Protein AF-A0A7C8Z7W5-F1 (afdb_monomer)

Structure (mmCIF, N/CA/C/O backbone):
data_AF-A0A7C8Z7W5-F1
#
_entry.id   AF-A0A7C8Z7W5-F1
#
loop_
_atom_site.group_PDB
_atom_site.id
_atom_site.type_symbol
_atom_site.label_atom_id
_atom_site.label_alt_id
_atom_site.label_comp_id
_atom_site.label_asym_id
_atom_site.label_entity_id
_atom_site.label_seq_id
_atom_site.pdbx_PDB_ins_code
_atom_site.Cartn_x
_atom_site.Cartn_y
_atom_site.Cartn_z
_atom_site.occupancy
_atom_site.B_iso_or_equiv
_atom_site.auth_seq_id
_atom_site.auth_comp_id
_atom_site.auth_asym_id
_atom_site.auth_atom_id
_atom_site.pdbx_PDB_model_num
ATOM 1 N N . MET A 1 1 ? 21.898 38.191 5.066 1.00 46.88 1 MET A N 1
ATOM 2 C CA . MET A 1 1 ? 22.053 36.719 4.995 1.00 46.88 1 MET A CA 1
ATOM 3 C C . MET A 1 1 ? 22.489 36.232 6.369 1.00 46.88 1 MET A C 1
ATOM 5 O O . MET A 1 1 ? 23.467 36.743 6.886 1.00 46.88 1 MET A O 1
ATOM 9 N N . SER A 1 2 ? 21.696 35.367 7.008 1.00 50.22 2 SER A N 1
ATOM 10 C CA . SER A 1 2 ? 21.840 35.027 8.434 1.00 50.22 2 SER A CA 1
ATOM 11 C C . SER A 1 2 ? 23.191 34.370 8.748 1.00 50.22 2 SER A C 1
ATOM 13 O O . SER A 1 2 ? 23.623 33.482 8.012 1.00 50.22 2 SER A O 1
ATOM 15 N N . ALA A 1 3 ? 23.804 34.755 9.873 1.00 49.47 3 ALA A N 1
ATOM 16 C CA . ALA A 1 3 ? 25.050 34.205 10.420 1.00 49.47 3 ALA A CA 1
ATOM 17 C C . ALA A 1 3 ? 25.062 32.662 10.519 1.00 49.47 3 ALA A C 1
ATOM 19 O O . ALA A 1 3 ? 26.120 32.038 10.475 1.00 49.47 3 ALA A O 1
ATOM 20 N N . ARG A 1 4 ? 23.884 32.021 10.530 1.00 50.66 4 ARG A N 1
ATOM 21 C CA . ARG A 1 4 ? 23.737 30.558 10.464 1.00 50.66 4 ARG A CA 1
ATOM 22 C C . ARG A 1 4 ? 24.234 29.938 9.152 1.00 50.66 4 ARG A C 1
ATOM 24 O O . ARG A 1 4 ? 24.664 28.791 9.153 1.00 50.66 4 ARG A O 1
ATOM 31 N N . ARG A 1 5 ? 24.217 30.682 8.040 1.00 50.31 5 ARG A N 1
ATOM 32 C CA . ARG A 1 5 ? 24.716 30.198 6.740 1.00 50.31 5 ARG A CA 1
ATOM 33 C C . ARG A 1 5 ? 26.243 30.266 6.648 1.00 50.31 5 ARG A C 1
ATOM 35 O O . ARG A 1 5 ? 26.833 29.429 5.981 1.00 50.31 5 ARG A O 1
ATOM 42 N N . ALA A 1 6 ? 26.869 31.202 7.364 1.00 50.91 6 ALA A N 1
ATOM 43 C CA . ALA A 1 6 ? 28.323 31.265 7.508 1.00 50.91 6 ALA A CA 1
ATOM 44 C C . ALA A 1 6 ? 28.846 30.171 8.458 1.00 50.91 6 ALA A C 1
ATOM 46 O O . ALA A 1 6 ? 29.880 29.566 8.192 1.00 50.91 6 ALA A O 1
ATOM 47 N N . PHE A 1 7 ? 28.089 29.843 9.512 1.00 48.75 7 PHE A N 1
ATOM 48 C CA . PHE A 1 7 ? 28.472 28.810 10.480 1.00 48.75 7 PHE A CA 1
ATOM 49 C C . PHE A 1 7 ? 28.526 27.396 9.874 1.00 48.75 7 PHE A C 1
ATOM 51 O O . PHE A 1 7 ? 29.410 26.616 10.214 1.00 48.75 7 PHE A O 1
ATOM 58 N N . LEU A 1 8 ? 27.648 27.082 8.912 1.00 47.62 8 LEU A N 1
ATOM 59 C CA . LEU A 1 8 ? 27.687 25.787 8.221 1.00 47.62 8 LEU A CA 1
ATOM 60 C C . LEU A 1 8 ? 28.860 25.665 7.230 1.00 47.62 8 LEU A C 1
ATOM 62 O O . LEU A 1 8 ? 29.271 24.556 6.916 1.00 47.62 8 LEU A O 1
ATOM 66 N N . ILE A 1 9 ? 29.407 26.788 6.753 1.00 50.25 9 ILE A N 1
ATOM 67 C CA . ILE A 1 9 ? 30.552 26.800 5.827 1.00 50.25 9 ILE A CA 1
ATOM 68 C C . ILE A 1 9 ? 31.882 26.689 6.595 1.00 50.25 9 ILE A C 1
ATOM 70 O O . ILE A 1 9 ? 32.852 26.154 6.069 1.00 50.25 9 ILE A O 1
ATOM 74 N N . LEU A 1 10 ? 31.933 27.141 7.855 1.00 45.28 10 LEU A N 1
ATOM 75 C CA . LEU A 1 10 ? 33.153 27.103 8.672 1.00 45.28 10 LEU A CA 1
ATOM 76 C C . LEU A 1 10 ? 33.379 25.766 9.401 1.00 45.28 10 LEU A C 1
ATOM 78 O O . LEU A 1 10 ? 34.527 25.436 9.685 1.00 45.28 10 LEU A O 1
ATOM 82 N N . TYR A 1 11 ? 32.334 24.965 9.650 1.00 43.72 11 TYR A N 1
ATOM 83 C CA . TYR A 1 11 ? 32.463 23.661 10.329 1.00 43.72 11 TYR A CA 1
ATOM 84 C C . TYR A 1 11 ? 32.941 22.500 9.441 1.00 43.72 11 TYR A C 1
ATOM 86 O O . TYR A 1 11 ? 33.147 21.396 9.934 1.00 43.72 11 TYR A O 1
ATOM 94 N N . THR A 1 12 ? 33.172 22.731 8.149 1.00 45.38 12 THR A N 1
ATOM 95 C CA . THR A 1 12 ? 33.805 21.752 7.246 1.00 45.38 12 THR A CA 1
ATOM 96 C C . THR A 1 12 ? 35.160 22.245 6.750 1.00 45.38 12 THR A C 1
ATOM 98 O O . THR A 1 12 ? 35.537 22.012 5.606 1.00 45.38 12 THR A O 1
ATOM 101 N N . ARG A 1 13 ? 35.888 22.973 7.603 1.00 53.25 13 ARG A N 1
ATOM 102 C CA . ARG A 1 13 ? 37.289 23.338 7.388 1.00 53.25 13 ARG A CA 1
ATOM 103 C C . ARG A 1 13 ? 38.186 22.407 8.206 1.00 53.25 13 ARG A C 1
ATOM 105 O O . ARG A 1 13 ? 38.812 22.822 9.172 1.00 53.25 13 ARG A O 1
ATOM 112 N N . VAL A 1 14 ? 38.210 21.141 7.798 1.00 42.25 14 VAL A N 1
ATOM 113 C CA . VAL A 1 14 ? 39.262 20.173 8.124 1.00 42.25 14 VAL A CA 1
ATOM 114 C C . VAL A 1 14 ? 39.724 19.627 6.774 1.00 42.25 14 VAL A C 1
ATOM 116 O O . VAL A 1 14 ? 38.934 19.009 6.071 1.00 42.25 14 VAL A O 1
ATOM 119 N N . GLU A 1 15 ? 40.952 19.998 6.406 1.00 42.22 15 GLU A N 1
ATOM 120 C CA . GLU A 1 15 ? 41.735 19.543 5.244 1.00 42.22 15 GLU A CA 1
ATOM 121 C C . GLU A 1 15 ? 41.037 19.616 3.874 1.00 42.22 15 GLU A C 1
ATOM 123 O O . GLU A 1 15 ? 40.443 18.665 3.374 1.00 42.22 15 GLU A O 1
ATOM 128 N N . ILE A 1 16 ? 41.173 20.774 3.216 1.00 40.66 16 ILE A N 1
ATOM 129 C CA . ILE A 1 16 ? 40.972 20.873 1.767 1.00 40.66 16 ILE A CA 1
ATOM 130 C C . ILE A 1 16 ? 42.229 20.289 1.107 1.00 40.66 16 ILE A C 1
ATOM 132 O O . ILE A 1 16 ? 43.157 21.022 0.771 1.00 40.66 16 ILE A O 1
ATOM 136 N N . GLU A 1 17 ? 42.261 18.965 0.952 1.00 40.97 17 GLU A N 1
ATOM 137 C CA . GLU A 1 17 ? 42.939 18.352 -0.192 1.00 40.97 17 GLU A CA 1
ATOM 138 C C . GLU A 1 17 ? 42.271 18.885 -1.470 1.00 40.97 17 GLU A C 1
ATOM 140 O O . GLU A 1 17 ? 41.052 19.080 -1.507 1.00 40.97 17 GLU A O 1
ATOM 145 N N . GLU A 1 18 ? 43.069 19.179 -2.498 1.00 44.72 18 GLU A N 1
ATOM 146 C CA . GLU A 1 18 ? 42.616 19.694 -3.793 1.00 44.72 18 GLU A CA 1
ATOM 147 C C . GLU A 1 18 ? 41.312 19.024 -4.258 1.00 44.72 18 GLU A C 1
ATOM 149 O O . GLU A 1 18 ? 41.281 17.840 -4.603 1.00 44.72 18 GLU A O 1
ATOM 154 N N . TYR A 1 19 ? 40.217 19.791 -4.320 1.00 43.81 19 TYR A N 1
ATOM 155 C CA . TYR A 1 19 ? 38.988 19.343 -4.972 1.00 43.81 19 TYR A CA 1
ATOM 156 C C . TYR A 1 19 ? 39.218 19.323 -6.485 1.00 43.81 19 TYR A C 1
ATOM 158 O O . TYR A 1 19 ? 38.845 20.241 -7.213 1.00 43.81 19 TYR A O 1
ATOM 166 N N . ASN A 1 20 ? 39.861 18.263 -6.962 1.00 50.16 20 ASN A N 1
ATOM 167 C CA . ASN A 1 20 ? 39.924 17.953 -8.375 1.00 50.16 20 ASN A CA 1
ATOM 168 C C . ASN A 1 20 ? 38.548 17.380 -8.768 1.00 50.16 20 ASN A C 1
ATOM 170 O O . ASN A 1 20 ? 38.157 16.338 -8.225 1.00 50.16 20 ASN A O 1
ATOM 174 N N . PRO A 1 21 ? 37.752 18.043 -9.633 1.00 53.88 21 PRO A N 1
ATOM 175 C CA . PRO A 1 21 ? 36.446 17.535 -10.032 1.00 53.88 21 PRO A CA 1
ATOM 176 C C . PRO A 1 21 ? 36.636 16.146 -10.632 1.00 53.88 21 PRO A C 1
ATOM 178 O O . PRO A 1 21 ? 37.198 15.997 -11.712 1.00 53.88 21 PRO A O 1
ATOM 181 N N . MET A 1 22 ? 36.200 15.131 -9.883 1.00 60.12 22 MET A N 1
ATOM 182 C CA . MET A 1 22 ? 36.490 13.724 -10.139 1.00 60.12 22 MET A CA 1
ATOM 183 C C . MET A 1 22 ? 36.131 13.362 -11.584 1.00 60.12 22 MET A C 1
ATOM 185 O O . MET A 1 22 ? 34.961 13.140 -11.917 1.00 60.12 22 MET A O 1
ATOM 189 N N . VAL A 1 23 ? 37.151 13.330 -12.445 1.00 70.38 23 VAL A N 1
ATOM 190 C CA . VAL A 1 23 ? 37.033 12.952 -13.850 1.00 70.38 23 VAL A CA 1
ATOM 191 C C . VAL A 1 23 ? 36.409 11.562 -13.897 1.00 70.38 23 VAL A C 1
ATOM 193 O O . VAL A 1 23 ? 36.721 10.683 -13.091 1.00 70.38 23 VAL A O 1
ATOM 196 N N . ARG A 1 24 ? 35.457 11.360 -14.811 1.00 82.81 24 ARG A N 1
ATOM 197 C CA . ARG A 1 24 ? 34.759 10.081 -14.948 1.00 82.81 24 ARG A CA 1
ATOM 198 C C . ARG A 1 24 ? 35.741 9.012 -15.430 1.00 82.81 24 ARG A C 1
ATOM 200 O O . ARG A 1 24 ? 35.919 8.829 -16.629 1.00 82.81 24 ARG A O 1
ATOM 207 N N . SER A 1 25 ? 36.325 8.269 -14.499 1.00 86.94 25 SER A N 1
ATOM 208 C CA . SER A 1 25 ? 37.210 7.155 -14.826 1.00 86.94 25 SER A CA 1
ATOM 209 C C . SER A 1 25 ? 36.430 5.976 -15.408 1.00 86.94 25 SER A C 1
ATOM 211 O O . SER A 1 25 ? 35.321 5.645 -14.967 1.00 86.94 25 SER A O 1
ATOM 213 N N . ARG A 1 26 ? 37.019 5.314 -16.407 1.00 89.12 26 ARG A N 1
ATOM 214 C CA . ARG A 1 26 ? 36.509 4.042 -16.929 1.00 89.12 26 ARG A CA 1
ATOM 215 C C . ARG A 1 26 ? 36.650 2.973 -15.843 1.00 89.12 26 ARG A C 1
ATOM 217 O O . ARG A 1 26 ? 37.710 2.836 -15.245 1.00 89.12 26 ARG A O 1
ATOM 224 N N . ILE A 1 27 ? 35.588 2.205 -15.609 1.00 92.62 27 ILE A N 1
ATOM 225 C CA . ILE A 1 27 ? 35.590 1.069 -14.676 1.00 92.62 27 ILE A CA 1
ATOM 226 C C . ILE A 1 27 ? 35.238 -0.219 -15.424 1.00 92.62 27 ILE A C 1
ATOM 228 O O . ILE A 1 27 ? 34.482 -0.181 -16.396 1.00 92.62 27 ILE A O 1
ATOM 232 N N . GLN A 1 28 ? 35.766 -1.355 -14.969 1.00 95.75 28 GLN A N 1
ATOM 233 C CA . GLN A 1 28 ? 35.396 -2.673 -15.494 1.00 95.75 28 GLN A CA 1
ATOM 234 C C . GLN A 1 28 ? 33.935 -3.005 -15.135 1.00 95.75 28 GLN A C 1
ATOM 236 O O . GLN A 1 28 ? 33.463 -2.651 -14.052 1.00 95.75 28 GLN A O 1
ATOM 241 N N . ILE A 1 29 ? 33.213 -3.696 -16.025 1.00 96.38 29 ILE A N 1
ATOM 242 C CA . ILE A 1 29 ? 31.853 -4.191 -15.755 1.00 96.38 29 ILE A CA 1
ATOM 243 C C . ILE A 1 29 ? 31.959 -5.493 -14.953 1.00 96.38 29 ILE A C 1
ATOM 245 O O . ILE A 1 29 ? 31.891 -6.590 -15.489 1.00 96.38 29 ILE A O 1
ATOM 249 N N . LYS A 1 30 ? 32.186 -5.337 -13.648 1.00 96.56 30 LYS A N 1
ATOM 250 C CA . LYS A 1 30 ? 32.186 -6.399 -12.636 1.00 96.56 30 LYS A CA 1
ATOM 251 C C . LYS A 1 30 ? 31.635 -5.853 -11.318 1.00 96.56 30 LYS A C 1
ATOM 253 O O . LYS A 1 30 ? 31.442 -4.640 -11.181 1.00 96.56 30 LYS A O 1
ATOM 258 N N . LYS A 1 31 ? 31.369 -6.727 -10.344 1.00 95.81 31 LYS A N 1
ATOM 259 C CA . LYS A 1 31 ? 30.939 -6.305 -9.004 1.00 95.81 31 LYS A CA 1
ATOM 260 C C . LYS A 1 31 ? 31.996 -5.371 -8.396 1.00 95.81 31 LYS A C 1
ATOM 262 O O . LYS A 1 31 ? 33.188 -5.650 -8.436 1.00 95.81 31 LYS A O 1
ATOM 267 N N . ILE A 1 32 ? 31.558 -4.225 -7.875 1.00 95.75 32 ILE A N 1
ATOM 268 C CA . ILE A 1 32 ? 32.437 -3.302 -7.145 1.00 95.75 32 ILE A CA 1
ATOM 269 C C . ILE A 1 32 ? 32.619 -3.872 -5.743 1.00 95.75 32 ILE A C 1
ATOM 271 O O . ILE A 1 32 ? 31.634 -3.972 -5.013 1.00 95.75 32 ILE A O 1
ATOM 275 N N . GLU A 1 33 ? 33.842 -4.235 -5.367 1.00 96.56 33 GLU A N 1
ATOM 276 C CA . GLU A 1 33 ? 34.104 -4.879 -4.073 1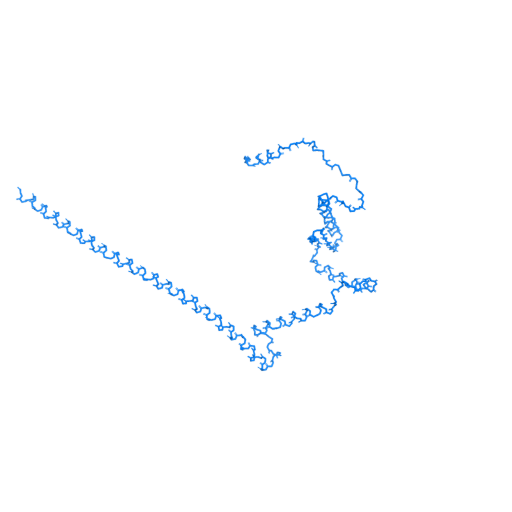.00 96.56 33 GLU A CA 1
ATOM 277 C C . GLU A 1 33 ? 33.920 -3.920 -2.895 1.00 96.56 33 GLU A C 1
ATOM 279 O O . GLU A 1 33 ? 33.192 -4.230 -1.948 1.00 96.56 33 GLU A O 1
ATOM 284 N N . ASN A 1 34 ? 34.476 -2.709 -2.998 1.00 94.62 34 ASN A N 1
ATOM 285 C CA . ASN A 1 34 ? 34.330 -1.681 -1.971 1.00 94.62 34 ASN A CA 1
ATOM 286 C C . ASN A 1 34 ? 32.849 -1.297 -1.778 1.00 94.62 34 ASN A C 1
ATOM 288 O O . ASN A 1 34 ? 32.189 -0.792 -2.691 1.00 94.62 34 ASN A O 1
ATOM 292 N N . ILE A 1 35 ? 32.335 -1.519 -0.565 1.00 94.56 35 ILE A N 1
ATOM 293 C CA . ILE A 1 35 ? 30.917 -1.364 -0.216 1.00 94.56 35 ILE A CA 1
ATOM 294 C C . ILE A 1 35 ? 30.452 0.092 -0.364 1.00 94.56 35 ILE A C 1
ATOM 296 O O . ILE A 1 35 ? 29.410 0.337 -0.976 1.00 94.56 35 ILE A O 1
ATOM 300 N N . ALA A 1 36 ? 31.228 1.057 0.136 1.00 94.44 36 ALA A N 1
ATOM 301 C CA . ALA A 1 36 ? 30.885 2.477 0.064 1.00 94.44 36 ALA A CA 1
ATOM 302 C C . ALA A 1 36 ? 30.851 2.963 -1.395 1.00 94.44 36 ALA A C 1
ATOM 304 O O . ALA A 1 36 ? 29.868 3.564 -1.842 1.00 94.44 36 ALA A O 1
ATOM 305 N N . ALA A 1 37 ? 31.873 2.610 -2.182 1.00 93.56 37 ALA A N 1
ATOM 306 C CA . ALA A 1 37 ? 31.921 2.919 -3.610 1.00 93.56 37 ALA A CA 1
ATOM 307 C C . ALA A 1 37 ? 30.758 2.264 -4.375 1.00 93.56 37 ALA A C 1
ATOM 309 O O . ALA A 1 37 ? 30.150 2.893 -5.250 1.00 93.56 37 ALA A O 1
ATOM 310 N N . ARG A 1 38 ? 30.393 1.023 -4.022 1.00 95.31 38 ARG A N 1
ATOM 311 C CA . ARG A 1 38 ? 29.245 0.307 -4.591 1.00 95.31 38 ARG A CA 1
ATOM 312 C C . ARG A 1 38 ? 27.926 1.008 -4.268 1.00 95.31 38 ARG A C 1
ATOM 314 O O . ARG A 1 38 ? 27.111 1.172 -5.171 1.00 95.31 38 ARG A O 1
ATOM 321 N N . GLN A 1 39 ? 27.724 1.479 -3.038 1.00 94.94 39 GLN A N 1
ATOM 322 C CA . GLN A 1 39 ? 26.503 2.183 -2.626 1.00 94.94 39 GLN A CA 1
ATOM 323 C C . GLN A 1 39 ? 26.343 3.541 -3.328 1.00 94.94 39 GLN A C 1
ATOM 325 O O . GLN A 1 39 ? 25.255 3.873 -3.820 1.00 94.94 39 GLN A O 1
ATOM 330 N N . VAL A 1 40 ? 27.429 4.312 -3.434 1.00 94.81 40 VAL A N 1
ATOM 331 C CA . VAL A 1 40 ? 27.437 5.583 -4.174 1.00 94.81 40 VAL A CA 1
ATOM 332 C C . VAL A 1 40 ? 27.176 5.335 -5.660 1.00 94.81 40 VAL A C 1
ATOM 334 O O . VAL A 1 40 ? 26.339 6.009 -6.267 1.00 94.81 40 VAL A O 1
ATOM 337 N N . THR A 1 41 ? 27.835 4.332 -6.245 1.00 95.19 41 THR A N 1
ATOM 338 C CA . THR A 1 41 ? 27.662 3.975 -7.659 1.00 95.19 41 THR A CA 1
ATOM 339 C C . THR A 1 41 ? 26.250 3.486 -7.947 1.00 95.19 41 THR A C 1
ATOM 341 O O . THR A 1 41 ? 25.648 3.944 -8.916 1.00 95.19 41 THR A O 1
ATOM 344 N N . PHE A 1 42 ? 25.686 2.626 -7.096 1.00 96.44 42 PHE A N 1
ATOM 345 C CA . PHE A 1 42 ? 24.295 2.186 -7.185 1.00 96.44 42 PHE A CA 1
ATOM 346 C C . PHE A 1 42 ? 23.349 3.386 -7.201 1.00 96.44 42 PHE A C 1
ATOM 348 O O . PHE A 1 42 ? 22.534 3.516 -8.109 1.00 96.44 42 PHE A O 1
ATOM 355 N N . SER A 1 43 ? 23.514 4.317 -6.259 1.00 96.25 43 SER A N 1
ATOM 356 C CA . SER A 1 43 ? 22.660 5.504 -6.158 1.00 96.25 43 SER A CA 1
ATOM 357 C C . SER A 1 43 ? 22.731 6.381 -7.413 1.00 96.25 43 SER A C 1
ATOM 359 O O . SER A 1 43 ? 21.693 6.813 -7.922 1.00 96.25 43 SER A O 1
ATOM 361 N N . LYS A 1 44 ? 23.941 6.608 -7.946 1.00 95.69 44 LYS A N 1
ATOM 362 C CA . LYS A 1 44 ? 24.158 7.395 -9.171 1.00 95.69 44 LYS A CA 1
ATOM 363 C C . LYS A 1 44 ? 23.615 6.680 -10.415 1.00 95.69 44 LYS A C 1
ATOM 365 O O . LYS A 1 44 ? 22.871 7.286 -11.184 1.00 95.69 44 LYS A O 1
ATOM 370 N N . ARG A 1 45 ? 23.940 5.396 -10.606 1.00 96.88 45 ARG A N 1
ATOM 371 C CA . ARG A 1 45 ? 23.514 4.609 -11.777 1.00 96.88 45 ARG A CA 1
ATOM 372 C C . ARG A 1 45 ? 22.014 4.359 -11.791 1.00 96.88 45 ARG A C 1
ATOM 374 O O . ARG A 1 45 ? 21.404 4.565 -12.830 1.00 96.88 45 ARG A O 1
ATOM 381 N N . ARG A 1 46 ? 21.408 4.010 -10.653 1.00 97.88 46 ARG A N 1
ATOM 382 C CA . ARG A 1 46 ? 19.952 3.854 -10.520 1.00 97.88 46 ARG A CA 1
ATOM 383 C C . ARG A 1 46 ? 19.224 5.136 -10.918 1.00 97.88 46 ARG A C 1
ATOM 385 O O . ARG A 1 46 ? 18.287 5.084 -11.702 1.00 97.88 46 ARG A O 1
ATOM 392 N N . ARG A 1 47 ? 19.682 6.294 -10.420 1.00 97.94 47 ARG A N 1
ATOM 393 C CA . ARG A 1 47 ? 19.106 7.598 -10.789 1.00 97.94 47 ARG A CA 1
ATOM 394 C C . ARG A 1 47 ? 19.251 7.875 -12.286 1.00 97.94 47 ARG A C 1
ATOM 396 O O . ARG A 1 47 ? 18.289 8.297 -12.913 1.00 97.94 47 ARG A O 1
ATOM 403 N N . GLY A 1 48 ? 20.432 7.624 -12.853 1.00 97.94 48 GLY A N 1
ATOM 404 C CA . GLY A 1 48 ? 20.671 7.784 -14.290 1.00 97.94 48 GLY A CA 1
ATOM 405 C C . GLY A 1 48 ? 19.787 6.873 -15.145 1.00 97.94 48 GLY A C 1
ATOM 406 O O . GLY A 1 48 ? 19.221 7.332 -16.130 1.00 97.94 48 GLY A O 1
ATOM 407 N N . LEU A 1 49 ? 19.617 5.615 -14.734 1.00 98.25 49 LEU A N 1
ATOM 408 C CA . LEU A 1 49 ? 18.753 4.645 -15.405 1.00 98.25 49 LEU A CA 1
ATOM 409 C C . LEU A 1 49 ? 17.286 5.083 -15.373 1.00 98.25 49 LEU A C 1
ATOM 411 O O . LEU A 1 49 ? 16.627 5.065 -16.405 1.00 98.25 49 LEU A O 1
ATOM 415 N N . PHE A 1 50 ? 16.795 5.539 -14.218 1.00 98.25 50 PHE A N 1
ATOM 416 C CA . PHE A 1 50 ? 15.422 6.034 -14.084 1.00 98.25 50 PHE A CA 1
ATOM 417 C C . PHE A 1 50 ? 15.191 7.259 -14.965 1.00 98.25 50 PHE A C 1
ATOM 419 O O . PHE A 1 50 ? 14.185 7.328 -15.662 1.00 98.25 50 PHE A O 1
ATOM 426 N N . LYS A 1 51 ? 16.159 8.184 -15.007 1.00 98.31 51 LYS A N 1
ATOM 427 C CA . LYS A 1 51 ? 16.090 9.345 -15.898 1.00 98.31 51 LYS A CA 1
ATOM 428 C C . LYS A 1 51 ? 16.006 8.917 -17.365 1.00 98.31 51 LYS A C 1
ATOM 430 O O . LYS A 1 51 ? 15.187 9.446 -18.101 1.00 98.31 51 LYS A O 1
ATOM 435 N N . LYS A 1 52 ? 16.812 7.937 -17.784 1.00 98.38 52 LYS A N 1
ATOM 436 C CA . LYS A 1 52 ? 16.790 7.434 -19.164 1.00 98.38 52 LYS A CA 1
ATOM 437 C C . LYS A 1 52 ? 15.486 6.727 -19.520 1.00 98.38 52 LYS A C 1
ATOM 439 O O . LYS A 1 52 ? 14.976 6.944 -20.610 1.00 98.38 52 LYS A O 1
ATOM 444 N N . ALA A 1 53 ? 14.927 5.940 -18.605 1.00 98.25 53 ALA A N 1
ATOM 445 C CA . ALA A 1 53 ? 13.611 5.338 -18.798 1.00 98.25 53 ALA A CA 1
ATOM 446 C C . ALA A 1 53 ? 12.504 6.393 -18.900 1.00 98.25 53 ALA A C 1
ATOM 448 O O . ALA A 1 53 ? 11.629 6.273 -19.749 1.00 98.25 53 ALA A O 1
ATOM 449 N N . GLN A 1 54 ? 12.567 7.446 -18.084 1.00 97.88 54 GLN A N 1
ATOM 450 C CA . GLN A 1 54 ? 11.633 8.563 -18.181 1.00 97.88 54 GLN A CA 1
ATOM 451 C C . GLN A 1 54 ? 11.764 9.294 -19.524 1.00 97.88 54 GLN A C 1
ATOM 453 O O . GLN A 1 54 ? 10.758 9.500 -20.190 1.00 97.88 54 GLN A O 1
ATOM 458 N N . GLU A 1 55 ? 12.988 9.631 -19.943 1.00 98.44 55 GLU A N 1
ATOM 459 C CA . GLU A 1 55 ? 13.254 10.254 -21.247 1.00 98.44 55 GLU A CA 1
ATOM 460 C C . GLU A 1 55 ? 12.688 9.397 -22.392 1.00 98.44 55 GLU A C 1
ATOM 462 O O . GLU A 1 55 ? 11.961 9.913 -23.232 1.00 98.44 55 GLU A O 1
ATOM 467 N N . LEU A 1 56 ? 12.954 8.086 -22.396 1.00 98.44 56 LEU A N 1
ATOM 468 C CA . LEU A 1 56 ? 12.450 7.171 -23.425 1.00 98.44 56 LEU A CA 1
ATOM 469 C C . LEU A 1 56 ? 10.920 7.083 -23.430 1.00 98.44 56 LEU A C 1
ATOM 471 O O . LEU A 1 56 ? 10.306 7.131 -24.493 1.00 98.44 56 LEU A O 1
ATOM 475 N N . SER A 1 57 ? 10.304 6.974 -22.252 1.00 97.75 57 SER A N 1
ATOM 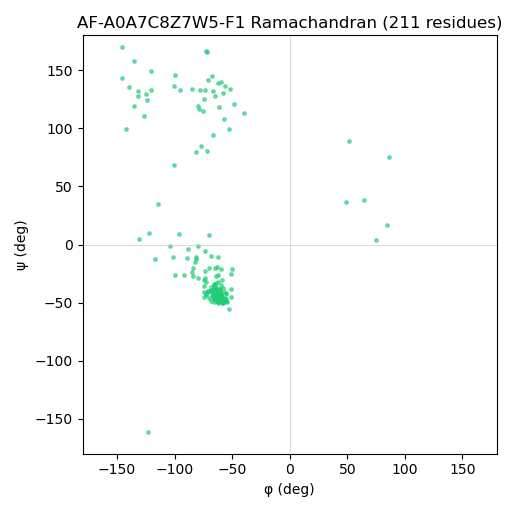476 C CA . SER A 1 57 ? 8.847 6.952 -22.135 1.00 97.75 57 SER A CA 1
ATOM 477 C C . SER A 1 57 ? 8.224 8.221 -22.705 1.00 97.75 57 SER A C 1
ATOM 479 O O . SER A 1 57 ? 7.296 8.131 -23.497 1.00 97.75 57 SER A O 1
ATOM 481 N N . THR A 1 58 ? 8.758 9.393 -22.357 1.00 97.19 58 THR A N 1
ATOM 482 C CA . THR A 1 58 ? 8.226 10.672 -22.837 1.00 97.19 58 THR A CA 1
ATOM 483 C C . THR A 1 58 ? 8.452 10.875 -24.334 1.00 97.19 58 THR A C 1
ATOM 485 O O . THR A 1 58 ? 7.564 11.377 -25.011 1.00 97.19 58 THR A O 1
ATOM 488 N N . LEU A 1 59 ? 9.619 10.497 -24.863 1.00 98.38 59 LEU A N 1
ATOM 489 C CA . LEU A 1 59 ? 9.951 10.720 -26.273 1.00 98.38 59 LEU A CA 1
ATOM 490 C C . LEU A 1 59 ? 9.212 9.777 -27.225 1.00 98.38 59 LEU A C 1
ATOM 492 O O . LEU A 1 59 ? 8.966 10.147 -28.369 1.00 98.38 59 LEU A O 1
ATOM 496 N N . CYS A 1 60 ? 8.898 8.562 -26.777 1.00 98.31 60 CYS A N 1
ATOM 497 C CA . CYS A 1 60 ? 8.376 7.505 -27.645 1.00 98.31 60 CYS A CA 1
ATOM 498 C C . CYS A 1 60 ? 7.010 6.964 -27.202 1.00 98.31 60 CYS A C 1
ATOM 500 O O . CYS A 1 60 ? 6.599 5.921 -27.700 1.00 98.31 60 CYS A O 1
ATOM 502 N N . ASP A 1 61 ? 6.349 7.619 -26.242 1.00 95.81 61 ASP A N 1
ATOM 503 C CA . ASP A 1 61 ? 5.104 7.156 -25.604 1.00 95.81 61 ASP A CA 1
ATOM 504 C C . ASP A 1 61 ? 5.169 5.686 -25.134 1.00 95.81 61 ASP A C 1
ATOM 506 O O . ASP A 1 61 ? 4.229 4.894 -25.225 1.00 95.81 61 ASP A O 1
ATOM 510 N N . ALA A 1 62 ? 6.343 5.278 -24.648 1.00 96.75 62 ALA A N 1
ATOM 511 C CA . ALA A 1 62 ? 6.585 3.902 -24.245 1.00 96.75 62 ALA A CA 1
ATOM 512 C C . ALA A 1 62 ? 6.124 3.666 -22.799 1.00 96.75 62 ALA A C 1
ATOM 514 O O . ALA A 1 62 ? 6.473 4.423 -21.885 1.00 96.75 62 ALA A O 1
ATOM 515 N N . GLN A 1 63 ? 5.403 2.565 -22.562 1.00 96.12 63 GLN A N 1
ATOM 516 C CA . GLN A 1 63 ? 5.123 2.078 -21.210 1.00 96.12 63 GLN A CA 1
ATOM 517 C C . GLN A 1 63 ? 6.335 1.321 -20.666 1.00 96.12 63 GLN A C 1
ATOM 519 O O . GLN A 1 63 ? 6.751 0.316 -21.238 1.00 96.12 63 GLN A O 1
ATOM 524 N N . ILE A 1 64 ? 6.907 1.801 -19.560 1.00 96.81 64 ILE A N 1
ATOM 525 C CA . ILE A 1 64 ? 8.155 1.266 -19.004 1.00 96.81 64 ILE A CA 1
ATOM 526 C C . ILE A 1 64 ? 7.991 1.028 -17.506 1.00 96.81 64 ILE A C 1
ATOM 528 O O . ILE A 1 64 ? 7.528 1.904 -16.775 1.00 96.81 64 ILE A O 1
ATOM 532 N N . GLY A 1 65 ? 8.406 -0.154 -17.048 1.00 96.56 65 GLY A N 1
ATOM 533 C CA . GLY A 1 65 ? 8.541 -0.503 -15.636 1.00 96.56 65 GLY A CA 1
ATOM 534 C C . GLY A 1 65 ? 9.981 -0.896 -15.315 1.00 96.56 65 GLY A C 1
ATOM 535 O O . GLY A 1 65 ? 10.593 -1.679 -16.033 1.00 96.56 65 GLY A O 1
ATOM 536 N N . LEU A 1 66 ? 10.527 -0.350 -14.233 1.00 97.44 66 LEU A N 1
ATOM 537 C CA . LEU A 1 66 ? 11.834 -0.693 -13.682 1.00 97.44 66 LEU A CA 1
ATOM 538 C C . LEU A 1 66 ? 11.681 -1.083 -12.215 1.00 97.44 66 LEU A C 1
ATOM 540 O O . LEU A 1 66 ? 11.119 -0.329 -11.417 1.00 97.44 66 LEU A O 1
ATOM 544 N N . ILE A 1 67 ? 12.245 -2.231 -11.854 1.00 97.06 67 ILE A N 1
ATOM 545 C CA . ILE A 1 67 ? 12.310 -2.746 -10.486 1.00 97.06 67 ILE A CA 1
ATOM 546 C C . ILE A 1 67 ? 13.782 -3.003 -10.169 1.00 97.06 67 ILE A C 1
ATOM 548 O O . ILE A 1 67 ? 14.472 -3.700 -10.907 1.00 97.06 67 ILE A O 1
ATOM 552 N N . VAL A 1 68 ? 14.284 -2.405 -9.090 1.00 97.06 68 VAL A N 1
ATOM 553 C CA . VAL A 1 68 ? 15.683 -2.514 -8.673 1.00 97.06 68 VAL A CA 1
ATOM 554 C C . VAL A 1 68 ? 15.743 -2.758 -7.172 1.00 97.06 68 VAL A C 1
ATOM 556 O O . VAL A 1 68 ? 15.342 -1.904 -6.381 1.00 97.06 68 VAL A O 1
ATOM 559 N N . PHE A 1 69 ? 16.316 -3.887 -6.771 1.00 96.81 69 PHE A N 1
ATOM 560 C CA . PHE A 1 69 ? 16.638 -4.166 -5.375 1.00 96.81 69 PHE A CA 1
ATOM 561 C C . PHE A 1 69 ? 18.092 -3.791 -5.091 1.00 96.81 69 PHE A C 1
ATOM 563 O O . PHE A 1 69 ? 18.998 -4.098 -5.868 1.00 96.81 69 PHE A O 1
ATOM 570 N N . SER A 1 70 ? 18.333 -3.084 -3.989 1.00 93.81 70 SER A N 1
ATOM 571 C CA . SER A 1 70 ? 19.697 -2.879 -3.500 1.00 93.81 70 SER A CA 1
ATOM 572 C C . SER A 1 70 ? 20.250 -4.175 -2.895 1.00 93.81 70 SER A C 1
ATOM 574 O O . SER A 1 70 ? 19.503 -5.081 -2.534 1.00 93.81 70 SER A O 1
ATOM 576 N N . SER A 1 71 ? 21.564 -4.227 -2.657 1.00 90.38 71 SER A N 1
ATOM 577 C CA . SER A 1 71 ? 22.179 -5.325 -1.893 1.00 90.38 71 SER A CA 1
ATOM 578 C C . SER A 1 71 ? 21.688 -5.420 -0.442 1.00 90.38 71 SER A C 1
ATOM 580 O O . SER A 1 71 ? 22.004 -6.384 0.238 1.00 90.38 71 SER A O 1
ATOM 582 N N . THR A 1 72 ? 20.956 -4.414 0.046 1.00 90.38 72 THR A N 1
ATOM 583 C CA . THR A 1 72 ? 20.320 -4.405 1.374 1.00 90.38 72 THR A CA 1
ATOM 584 C C . THR A 1 72 ? 18.850 -4.836 1.308 1.00 90.38 72 THR A C 1
ATOM 586 O O . THR A 1 72 ? 18.116 -4.612 2.263 1.00 90.38 72 THR A O 1
ATOM 589 N N . GLY A 1 73 ? 18.378 -5.332 0.158 1.00 91.44 73 GLY A N 1
ATOM 590 C CA . GLY A 1 73 ? 16.983 -5.725 -0.069 1.00 91.44 73 GLY A CA 1
ATOM 591 C C . GLY A 1 73 ? 16.005 -4.560 -0.257 1.00 91.44 73 GLY A C 1
ATOM 592 O O . GLY A 1 73 ? 14.805 -4.780 -0.395 1.00 91.44 73 GLY A O 1
ATOM 593 N N . LYS A 1 74 ? 16.475 -3.305 -0.289 1.00 95.56 74 LYS A N 1
ATOM 594 C CA . LYS A 1 74 ? 15.584 -2.149 -0.436 1.00 95.56 74 LYS A CA 1
ATOM 595 C C . LYS A 1 74 ? 15.079 -2.051 -1.872 1.00 95.56 74 LYS A C 1
ATOM 597 O O . LYS A 1 74 ? 15.877 -1.951 -2.807 1.00 95.56 74 LYS A O 1
ATOM 602 N N . LEU A 1 75 ? 13.758 -2.018 -2.024 1.00 96.75 75 LEU A N 1
ATOM 603 C CA . LEU A 1 75 ? 13.095 -1.815 -3.304 1.00 96.75 75 LEU A CA 1
ATOM 604 C C . LEU A 1 75 ? 13.207 -0.355 -3.760 1.00 96.75 75 LEU A C 1
ATOM 606 O O . LEU A 1 75 ? 12.930 0.589 -3.016 1.00 96.75 75 LEU A O 1
ATOM 610 N N . HIS A 1 76 ? 13.570 -0.187 -5.024 1.00 97.31 76 HIS A N 1
ATOM 611 C CA . HIS A 1 76 ? 13.472 1.053 -5.767 1.00 97.31 76 HIS A CA 1
ATOM 612 C C . HIS A 1 76 ? 12.816 0.771 -7.111 1.00 97.31 76 HIS A C 1
ATOM 614 O O . HIS A 1 76 ? 13.284 -0.084 -7.858 1.00 97.31 76 HIS A O 1
ATOM 620 N N . ASN A 1 77 ? 11.773 1.514 -7.450 1.00 97.19 77 ASN A N 1
ATOM 621 C CA . ASN A 1 77 ? 11.044 1.308 -8.688 1.00 97.19 77 ASN A CA 1
ATOM 622 C C . ASN A 1 77 ? 10.745 2.622 -9.415 1.00 97.19 77 ASN A C 1
ATOM 624 O O . ASN A 1 77 ? 10.749 3.702 -8.826 1.00 97.19 77 ASN A O 1
ATOM 628 N N . PHE A 1 78 ? 10.505 2.494 -10.714 1.00 97.44 78 PHE A N 1
ATOM 629 C CA . PHE A 1 78 ? 9.983 3.540 -11.584 1.00 97.44 78 PHE A CA 1
ATOM 630 C C . PHE A 1 78 ? 8.979 2.898 -12.536 1.00 97.44 78 PHE A C 1
ATOM 632 O O . PHE A 1 78 ? 9.252 1.833 -13.084 1.00 97.44 78 PHE A O 1
ATOM 639 N N . SER A 1 79 ? 7.829 3.527 -12.738 1.00 96.75 79 SER A N 1
ATOM 640 C CA . SER A 1 79 ? 6.847 3.086 -13.722 1.00 96.75 79 SER A CA 1
ATOM 641 C C . SER A 1 79 ? 6.144 4.286 -14.333 1.00 96.75 79 SER A C 1
ATOM 643 O O . SER A 1 79 ? 5.884 5.272 -13.645 1.00 96.75 79 SER A O 1
ATOM 645 N N . THR A 1 80 ? 5.842 4.200 -15.624 1.00 96.12 80 THR A N 1
ATOM 646 C CA . THR A 1 80 ? 5.138 5.262 -16.359 1.00 96.12 80 THR A CA 1
ATOM 647 C C . THR A 1 80 ? 3.654 5.321 -15.984 1.00 96.12 80 THR A C 1
ATOM 649 O O . THR A 1 80 ? 3.056 6.391 -15.971 1.00 96.12 80 THR A O 1
ATOM 652 N N . THR A 1 81 ? 3.077 4.179 -15.601 1.00 92.38 81 THR A N 1
ATOM 653 C CA . THR A 1 81 ? 1.742 4.039 -14.998 1.00 92.38 81 THR A CA 1
ATOM 654 C C . THR A 1 81 ? 1.845 3.325 -13.645 1.00 92.38 81 THR A C 1
ATOM 656 O O . THR A 1 81 ? 2.920 3.259 -13.046 1.00 92.38 81 THR A O 1
ATOM 659 N N . ARG A 1 82 ? 0.746 2.774 -13.113 1.00 92.25 82 ARG A N 1
ATOM 660 C CA . ARG A 1 82 ? 0.811 1.936 -11.907 1.00 92.25 82 ARG A CA 1
ATOM 661 C C . ARG A 1 82 ? 1.616 0.672 -12.212 1.00 92.25 82 ARG A C 1
ATOM 663 O O . ARG A 1 82 ? 1.268 -0.061 -13.131 1.00 92.25 82 ARG A O 1
ATOM 670 N N . MET A 1 83 ? 2.628 0.368 -11.395 1.00 94.88 83 MET A N 1
ATOM 671 C CA . MET A 1 83 ? 3.472 -0.825 -11.575 1.00 94.88 83 MET A CA 1
ATOM 672 C C . MET A 1 83 ? 2.652 -2.117 -11.738 1.00 94.88 83 MET A C 1
ATOM 674 O O . MET A 1 83 ? 2.977 -2.952 -12.575 1.00 94.88 83 MET A O 1
ATOM 678 N N . SER A 1 84 ? 1.544 -2.247 -11.002 1.00 91.06 84 SER A N 1
ATOM 679 C CA . SER A 1 84 ? 0.624 -3.383 -11.117 1.00 91.06 84 SER A CA 1
ATOM 680 C C . SER A 1 84 ? 0.057 -3.567 -12.529 1.00 91.06 84 SER A C 1
ATOM 682 O O . SER A 1 84 ? -0.074 -4.696 -12.978 1.00 91.06 84 SER A O 1
ATOM 684 N N . GLN A 1 85 ? -0.240 -2.480 -13.249 1.00 92.75 85 GLN A N 1
ATOM 685 C CA . GLN A 1 85 ? -0.763 -2.539 -14.618 1.00 92.75 85 GLN A CA 1
ATOM 686 C C . GLN A 1 85 ? 0.309 -2.999 -15.608 1.00 92.75 85 GLN A C 1
ATOM 688 O O . GLN A 1 85 ? 0.021 -3.790 -16.500 1.00 92.75 85 GLN A O 1
ATOM 693 N N . ILE A 1 86 ? 1.551 -2.535 -15.433 1.00 93.06 86 ILE A N 1
ATOM 694 C CA . ILE A 1 86 ? 2.678 -2.960 -16.273 1.00 93.06 86 ILE A CA 1
ATOM 695 C C . ILE A 1 86 ? 2.943 -4.454 -16.076 1.00 93.06 86 ILE A C 1
ATOM 697 O O . ILE A 1 86 ? 3.043 -5.188 -17.054 1.00 93.06 86 ILE A O 1
ATOM 701 N N . ILE A 1 87 ? 2.987 -4.917 -14.821 1.00 92.19 87 ILE A N 1
ATOM 702 C CA . ILE A 1 87 ? 3.153 -6.340 -14.498 1.00 92.19 87 ILE A CA 1
ATOM 703 C C . ILE A 1 87 ? 1.994 -7.156 -15.080 1.00 92.19 87 ILE A C 1
ATOM 705 O O . ILE A 1 87 ? 2.235 -8.143 -15.763 1.00 92.19 87 ILE A O 1
ATOM 709 N N . GLN A 1 88 ? 0.746 -6.718 -14.896 1.00 89.06 88 GLN A N 1
ATOM 710 C CA . GLN A 1 88 ? -0.428 -7.401 -15.445 1.00 89.06 88 GLN A CA 1
ATOM 711 C C . GLN A 1 88 ? -0.393 -7.497 -16.979 1.00 89.06 88 GLN A C 1
ATOM 713 O O . GLN A 1 88 ? -0.832 -8.499 -17.533 1.00 89.06 88 GLN A O 1
ATOM 718 N N . ARG A 1 89 ? 0.147 -6.487 -17.674 1.00 89.56 89 ARG A N 1
ATOM 719 C CA . ARG A 1 89 ? 0.338 -6.522 -19.132 1.00 89.56 89 ARG A CA 1
ATOM 720 C C . ARG A 1 89 ? 1.483 -7.452 -19.547 1.00 89.56 89 ARG A C 1
ATOM 722 O O . ARG A 1 89 ? 1.415 -8.052 -20.615 1.00 89.56 89 ARG A O 1
ATOM 729 N N . TYR A 1 90 ? 2.514 -7.579 -18.713 1.00 88.38 90 TYR A N 1
ATOM 730 C CA . TYR A 1 90 ? 3.676 -8.437 -18.948 1.00 88.38 90 TYR A CA 1
ATOM 731 C C . TYR A 1 90 ? 3.373 -9.929 -18.738 1.00 88.38 90 TYR A C 1
ATOM 733 O O . TYR A 1 90 ? 3.724 -10.725 -19.602 1.00 88.38 90 TYR A O 1
ATOM 741 N N . MET A 1 91 ? 2.670 -10.306 -17.661 1.00 84.12 91 MET A N 1
ATOM 742 C CA . MET A 1 91 ? 2.437 -11.713 -17.274 1.00 84.12 91 MET A CA 1
ATOM 743 C C . MET A 1 91 ? 1.893 -12.617 -18.408 1.00 84.12 91 MET A C 1
ATOM 745 O O . MET A 1 91 ? 2.443 -13.694 -18.620 1.00 84.12 91 MET A O 1
ATOM 749 N N . PRO A 1 92 ? 0.892 -12.216 -19.221 1.00 82.94 92 PRO A N 1
ATOM 750 C CA . PRO A 1 92 ? 0.413 -13.058 -20.324 1.00 82.94 92 PRO A CA 1
ATOM 751 C C . PRO A 1 92 ? 1.476 -13.350 -21.392 1.00 82.94 92 PRO A C 1
ATOM 7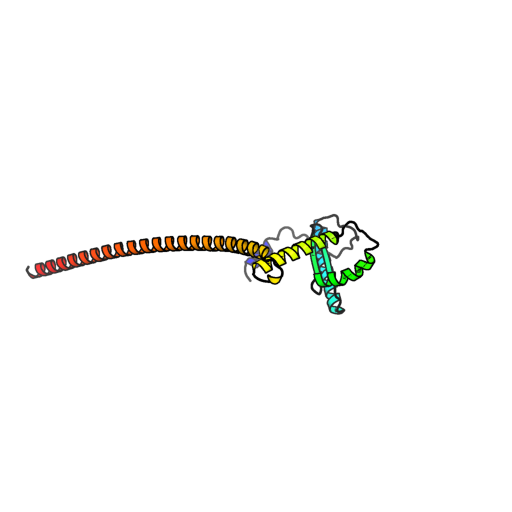53 O O . PRO A 1 92 ? 1.402 -14.364 -22.077 1.00 82.94 92 PRO A O 1
ATOM 756 N N . HIS A 1 93 ? 2.464 -12.465 -21.539 1.00 80.19 93 HIS A N 1
ATOM 757 C CA . HIS A 1 93 ? 3.545 -12.608 -22.512 1.00 80.19 93 HIS A CA 1
ATOM 758 C C . HIS A 1 93 ? 4.684 -13.493 -21.981 1.00 80.19 93 HIS A C 1
ATOM 760 O O . HIS A 1 93 ? 5.436 -14.040 -22.783 1.00 80.19 93 HIS A O 1
ATOM 766 N N . THR A 1 94 ? 4.799 -13.673 -20.658 1.00 72.12 94 THR A N 1
ATOM 767 C CA . THR A 1 94 ? 5.769 -14.594 -20.038 1.00 72.12 94 THR A CA 1
ATOM 768 C C . THR A 1 94 ? 5.234 -15.982 -19.789 1.00 72.12 94 THR A C 1
ATOM 770 O O . THR A 1 94 ? 6.015 -16.923 -19.818 1.00 72.12 94 THR A O 1
ATOM 773 N N . ASN A 1 95 ? 3.923 -16.148 -19.627 1.00 60.09 95 ASN A N 1
ATOM 774 C CA . ASN A 1 95 ? 3.329 -17.475 -19.449 1.00 60.09 95 ASN A CA 1
ATOM 775 C C . ASN A 1 95 ? 3.604 -18.413 -20.646 1.00 60.09 95 ASN A C 1
ATOM 777 O O . ASN A 1 95 ? 3.584 -19.627 -20.488 1.00 60.09 95 ASN A O 1
ATOM 781 N N . ASN A 1 96 ? 3.920 -17.866 -21.827 1.00 54.50 96 ASN A N 1
ATOM 782 C CA . ASN A 1 96 ? 4.376 -18.639 -22.991 1.00 54.50 96 ASN A CA 1
ATOM 783 C C . ASN A 1 96 ? 5.884 -18.979 -22.972 1.00 54.50 96 ASN A C 1
ATOM 785 O O . ASN A 1 96 ? 6.323 -19.825 -23.744 1.00 54.50 96 ASN A O 1
ATOM 789 N N . LEU A 1 97 ? 6.681 -18.322 -22.123 1.00 54.06 97 LEU A N 1
ATOM 790 C CA . LEU A 1 97 ? 8.128 -18.531 -21.954 1.00 54.06 97 LEU A CA 1
ATOM 791 C C . LEU A 1 97 ? 8.451 -19.407 -20.724 1.00 54.06 97 LEU A C 1
ATOM 793 O O . LEU A 1 97 ? 9.459 -20.113 -20.721 1.00 54.06 97 LEU A O 1
ATOM 797 N N . ASP A 1 98 ? 7.575 -19.411 -19.714 1.00 49.41 98 ASP A N 1
ATOM 798 C CA . ASP A 1 98 ? 7.755 -20.113 -18.432 1.00 49.41 98 ASP A CA 1
ATOM 799 C C . ASP A 1 98 ? 7.601 -21.644 -18.515 1.00 49.41 98 ASP A C 1
ATOM 801 O O . ASP A 1 98 ? 7.917 -22.348 -17.559 1.00 49.41 98 ASP A O 1
ATOM 805 N N . HIS A 1 99 ? 7.221 -22.211 -19.667 1.00 51.62 99 HIS A N 1
ATOM 806 C CA . HIS A 1 99 ? 7.285 -23.668 -19.849 1.00 51.62 99 HIS A CA 1
ATOM 807 C C . HIS A 1 99 ? 8.718 -24.220 -19.910 1.00 51.62 99 HIS A C 1
ATOM 809 O O . HIS A 1 99 ? 8.893 -25.438 -19.873 1.00 51.62 99 HIS A O 1
ATOM 815 N N . GLN A 1 100 ? 9.741 -23.362 -20.000 1.00 48.38 100 GLN A N 1
ATOM 816 C CA . GLN A 1 100 ? 11.117 -23.805 -20.222 1.00 48.38 100 GLN A CA 1
ATOM 817 C C . GLN A 1 100 ? 12.097 -23.476 -19.089 1.00 48.38 100 GLN A C 1
ATOM 819 O O . GLN A 1 100 ? 13.197 -24.025 -19.085 1.00 48.38 100 GLN A O 1
ATOM 824 N N . LEU A 1 101 ? 11.737 -22.620 -18.126 1.00 53.19 101 LEU A N 1
ATOM 825 C CA . LEU A 1 101 ? 12.657 -22.176 -17.078 1.00 53.19 101 LEU A CA 1
ATOM 826 C C . LEU A 1 101 ? 11.935 -22.040 -15.726 1.00 53.19 101 LEU A C 1
ATOM 828 O O . LEU A 1 101 ? 11.348 -21.014 -15.416 1.00 53.19 101 LEU A O 1
ATOM 832 N N . ASP A 1 102 ? 12.098 -23.070 -14.895 1.00 43.28 102 ASP A N 1
ATOM 833 C CA . ASP A 1 102 ? 12.114 -22.978 -13.427 1.00 43.28 102 ASP A CA 1
ATOM 834 C C . ASP A 1 102 ? 10.768 -23.037 -12.662 1.00 43.28 102 ASP A C 1
ATOM 836 O O . ASP A 1 102 ? 10.278 -22.077 -12.067 1.00 43.28 102 ASP A O 1
ATOM 840 N N . ALA A 1 103 ? 10.218 -24.253 -12.570 1.00 49.66 103 ALA A N 1
ATOM 841 C CA . ALA A 1 103 ? 9.035 -24.616 -11.780 1.00 49.66 103 ALA A CA 1
ATOM 842 C C . ALA A 1 103 ? 9.234 -24.608 -10.240 1.00 49.66 103 ALA A C 1
ATOM 844 O O . ALA A 1 103 ? 8.353 -25.058 -9.511 1.00 49.66 103 ALA A O 1
ATOM 845 N N . SER A 1 104 ? 10.372 -24.136 -9.712 1.00 49.28 104 SER A N 1
ATOM 846 C CA . SER A 1 104 ? 10.718 -24.305 -8.287 1.00 49.28 104 SER A CA 1
ATOM 847 C C . SER A 1 104 ? 10.492 -23.072 -7.397 1.00 49.28 104 SER A C 1
ATOM 849 O O . SER A 1 104 ? 10.605 -23.199 -6.177 1.00 49.28 104 SER A O 1
ATOM 851 N N . LEU A 1 105 ? 10.222 -21.882 -7.950 1.00 51.03 105 LEU A N 1
ATOM 852 C CA . LEU A 1 105 ? 10.189 -20.628 -7.168 1.00 51.03 105 LEU A CA 1
ATOM 853 C C . LEU A 1 105 ? 8.948 -19.753 -7.386 1.00 51.03 105 LEU A C 1
ATOM 855 O O . LEU A 1 105 ? 8.865 -18.663 -6.814 1.00 51.03 105 LEU A O 1
ATOM 859 N N . GLN A 1 106 ? 7.968 -20.208 -8.164 1.00 51.91 106 GLN A N 1
ATOM 860 C CA . GLN A 1 106 ? 6.664 -19.554 -8.164 1.00 51.91 106 GLN A CA 1
ATOM 861 C C . GLN A 1 106 ? 5.902 -19.994 -6.905 1.00 51.91 106 GLN A C 1
ATOM 863 O O . GLN A 1 106 ? 5.877 -21.195 -6.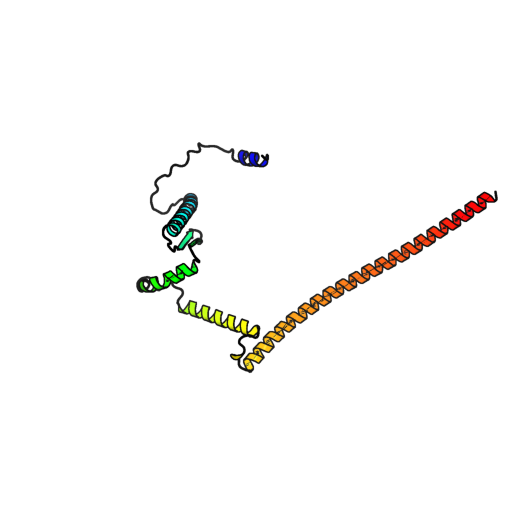626 1.00 51.91 106 GLN A O 1
ATOM 868 N N . PRO A 1 107 ? 5.284 -19.071 -6.136 1.00 49.69 107 PRO A N 1
ATOM 869 C CA . PRO A 1 107 ? 4.201 -19.455 -5.240 1.00 49.69 107 PRO A CA 1
ATOM 870 C C . PRO A 1 107 ? 3.257 -20.305 -6.077 1.00 49.69 107 PRO A C 1
ATOM 872 O O . PRO A 1 107 ? 2.836 -19.850 -7.146 1.00 49.69 107 PRO A O 1
ATOM 875 N N . GLN A 1 108 ? 3.027 -21.552 -5.664 1.00 52.56 108 GLN A N 1
ATOM 876 C CA . GLN A 1 108 ? 2.199 -22.459 -6.443 1.00 52.56 108 GLN A CA 1
ATOM 877 C C . GLN A 1 108 ? 0.884 -21.715 -6.727 1.00 52.56 108 GLN A C 1
ATOM 879 O O . GLN A 1 108 ? 0.349 -21.071 -5.818 1.00 52.56 108 GLN A O 1
ATOM 884 N N . PRO A 1 109 ? 0.355 -21.724 -7.962 1.00 59.59 109 PRO A N 1
ATOM 885 C CA . PRO A 1 109 ? -0.928 -21.086 -8.254 1.00 59.59 109 PRO A CA 1
ATOM 886 C C . PRO A 1 109 ? -2.029 -21.541 -7.278 1.00 59.59 109 PRO A C 1
ATOM 888 O O . PRO A 1 109 ? -2.948 -20.781 -6.982 1.00 59.59 109 PRO A O 1
ATOM 891 N N . GLU A 1 110 ? -1.870 -22.735 -6.707 1.00 61.12 110 GLU A N 1
ATOM 892 C CA . GLU A 1 110 ? -2.638 -23.296 -5.598 1.00 61.12 110 GLU A CA 1
ATOM 893 C C . GLU A 1 110 ? -2.533 -22.476 -4.297 1.00 61.12 110 GLU A C 1
ATOM 895 O O . GLU A 1 110 ? -3.566 -22.125 -3.733 1.00 61.12 110 GLU A O 1
ATOM 900 N N . ASP A 1 111 ? -1.336 -22.076 -3.852 1.00 63.06 111 ASP A N 1
ATOM 901 C CA . ASP A 1 111 ? -1.136 -21.252 -2.647 1.00 63.06 111 ASP A CA 1
ATOM 902 C C . ASP A 1 111 ? -1.793 -19.874 -2.797 1.00 63.06 111 ASP A C 1
ATOM 904 O O . ASP A 1 111 ? -2.492 -19.391 -1.900 1.00 63.06 111 ASP A O 1
ATOM 908 N N . CYS A 1 112 ? -1.625 -19.242 -3.964 1.00 71.88 112 CYS A N 1
ATOM 909 C CA . CYS A 1 112 ? -2.302 -17.984 -4.272 1.00 71.88 112 CYS A CA 1
ATOM 910 C C . CYS A 1 112 ? -3.824 -18.161 -4.352 1.00 71.88 112 CYS A C 1
ATOM 912 O O . CYS A 1 112 ? -4.557 -17.297 -3.870 1.00 71.88 112 CYS A O 1
ATOM 914 N N . ALA A 1 113 ? -4.313 -19.273 -4.905 1.00 77.88 113 ALA A N 1
ATOM 915 C CA . ALA A 1 113 ? -5.740 -19.573 -4.955 1.00 77.88 113 ALA A CA 1
ATOM 916 C C . ALA A 1 113 ? -6.334 -19.798 -3.555 1.00 77.88 113 ALA A C 1
ATOM 918 O O . ALA A 1 113 ? -7.425 -19.297 -3.274 1.00 77.88 113 ALA A O 1
ATOM 919 N N . ILE A 1 114 ? -5.613 -20.482 -2.661 1.00 85.56 114 ILE A N 1
ATOM 920 C CA . ILE A 1 114 ? -6.019 -20.704 -1.267 1.00 85.56 114 ILE A CA 1
ATOM 921 C C . ILE A 1 114 ? -6.133 -19.366 -0.531 1.00 85.56 114 ILE A C 1
ATOM 923 O O . ILE A 1 114 ? -7.180 -19.073 0.047 1.00 85.56 114 ILE A O 1
ATOM 927 N N . LEU A 1 115 ? -5.109 -18.511 -0.619 1.00 85.75 115 LEU A N 1
ATOM 928 C CA . LEU A 1 115 ? -5.126 -17.176 -0.011 1.00 85.75 115 LEU A CA 1
ATOM 929 C C . LEU A 1 115 ? -6.238 -16.289 -0.587 1.00 85.75 115 LEU A C 1
ATOM 931 O O . LEU A 1 115 ? -6.944 -15.614 0.161 1.00 85.75 115 LEU A O 1
ATOM 935 N N . CYS A 1 116 ? -6.438 -16.295 -1.907 1.00 84.19 116 CYS A N 1
ATOM 936 C CA . CYS A 1 116 ? -7.532 -15.553 -2.534 1.00 84.19 116 CYS A CA 1
ATOM 937 C C . CYS A 1 116 ? -8.905 -16.044 -2.060 1.00 84.19 116 CYS A C 1
ATOM 939 O O . CYS A 1 116 ? -9.793 -15.223 -1.816 1.00 84.19 116 CYS A O 1
ATOM 941 N N . LYS A 1 117 ? -9.075 -17.359 -1.889 1.00 91.44 117 LYS A N 1
ATOM 942 C CA . LYS A 1 117 ? -10.302 -17.952 -1.354 1.00 91.44 117 LYS A CA 1
ATOM 943 C C . LYS A 1 117 ? -10.536 -17.534 0.096 1.00 91.44 117 LYS A C 1
ATOM 945 O O . LYS A 1 117 ? -11.635 -17.090 0.416 1.00 91.44 117 LYS A O 1
ATOM 950 N N . GLU A 1 118 ? -9.511 -17.584 0.943 1.00 94.44 118 GLU A N 1
ATOM 951 C CA . GLU A 1 118 ? -9.612 -17.154 2.342 1.00 94.44 118 GLU A CA 1
ATOM 952 C C . GLU A 1 118 ? -9.985 -15.667 2.450 1.00 94.44 118 GLU A C 1
ATOM 954 O O . GLU A 1 118 ? -10.883 -15.291 3.206 1.00 94.44 118 GLU A O 1
ATOM 959 N N . VAL A 1 119 ? -9.365 -14.807 1.635 1.00 94.12 119 VAL A N 1
ATOM 960 C CA . VAL A 1 119 ? -9.704 -13.376 1.572 1.00 94.12 119 VAL A CA 1
ATOM 961 C C . VAL A 1 119 ? -11.151 -13.166 1.121 1.00 94.12 119 VAL A C 1
ATOM 963 O O . VAL A 1 119 ? -11.856 -12.328 1.688 1.00 94.12 119 VAL A O 1
ATOM 966 N N . ALA A 1 120 ? -11.618 -13.914 0.119 1.00 92.81 120 ALA A N 1
ATOM 967 C CA . ALA A 1 120 ? -13.000 -13.839 -0.343 1.00 92.81 120 ALA A CA 1
ATOM 968 C C . ALA A 1 120 ? -13.991 -14.269 0.752 1.00 92.81 120 ALA A C 1
ATOM 970 O O . ALA A 1 120 ? -14.982 -13.575 0.985 1.00 92.81 120 ALA A O 1
ATOM 971 N N . GLU A 1 121 ? -13.698 -15.352 1.475 1.00 94.38 121 GLU A N 1
ATOM 972 C CA . GLU A 1 121 ? -14.517 -15.832 2.593 1.00 94.38 121 GLU A CA 1
ATOM 973 C C . GLU A 1 121 ? -14.562 -14.822 3.745 1.00 94.38 121 GLU A C 1
ATOM 975 O O . GLU A 1 121 ? -15.646 -14.490 4.228 1.00 94.38 121 GLU A O 1
ATOM 980 N N . LYS A 1 122 ? -13.421 -14.241 4.139 1.00 95.38 122 LYS A N 1
ATOM 981 C CA . LYS A 1 122 ? -13.380 -13.215 5.196 1.00 95.38 122 LYS A CA 1
ATOM 982 C C . LYS A 1 122 ? -14.102 -11.932 4.805 1.00 95.38 122 LYS A C 1
ATOM 984 O O . LYS A 1 122 ? -14.785 -11.335 5.639 1.00 95.38 122 LYS A O 1
ATOM 989 N N . ASN A 1 123 ? -14.004 -11.518 3.544 1.00 94.44 12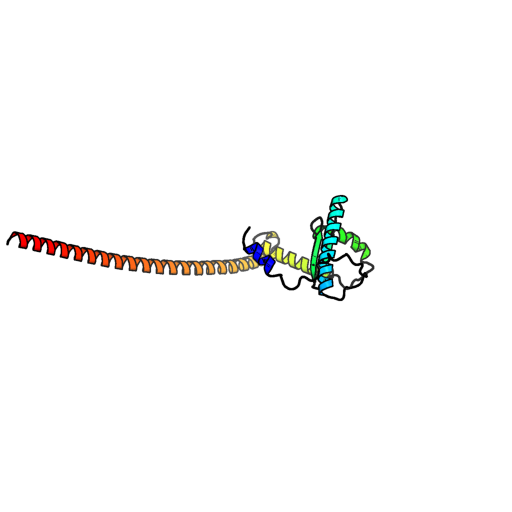3 ASN A N 1
ATOM 990 C CA . ASN A 1 123 ? -14.775 -10.385 3.040 1.00 94.44 123 ASN A CA 1
ATOM 991 C C . ASN A 1 123 ? -16.280 -10.681 3.033 1.00 94.44 123 ASN A C 1
ATOM 993 O O . ASN A 1 123 ? -17.063 -9.803 3.398 1.00 94.44 123 ASN A O 1
ATOM 997 N N . ARG A 1 124 ? -16.689 -11.909 2.686 1.00 95.12 124 ARG A N 1
ATOM 998 C CA . ARG A 1 124 ? -18.089 -12.349 2.771 1.00 95.12 124 ARG A CA 1
ATOM 999 C C . ARG A 1 124 ? -18.601 -12.293 4.212 1.00 95.12 124 ARG A C 1
ATOM 1001 O O . ARG A 1 124 ? -19.611 -11.639 4.456 1.00 95.12 124 ARG A O 1
ATOM 1008 N N . GLU A 1 125 ? -17.865 -12.859 5.172 1.00 94.69 125 GLU A N 1
ATOM 1009 C CA . GLU A 1 125 ? -18.208 -12.783 6.603 1.00 94.69 125 GLU A CA 1
ATOM 1010 C C . GLU A 1 125 ? -18.369 -11.327 7.082 1.00 94.69 125 GLU A C 1
ATOM 1012 O O . GLU A 1 125 ? -19.299 -11.004 7.822 1.00 94.69 125 GLU A O 1
ATOM 1017 N N . LEU A 1 126 ? -17.473 -10.423 6.665 1.00 95.62 126 LEU A N 1
ATOM 1018 C CA . LEU A 1 126 ? -17.538 -9.005 7.032 1.00 95.62 126 LEU A CA 1
ATOM 1019 C C . LEU A 1 126 ? -18.774 -8.301 6.465 1.00 95.62 126 LEU A C 1
ATOM 1021 O O . LEU A 1 126 ? -19.365 -7.483 7.170 1.00 95.62 126 LEU A O 1
ATOM 1025 N N . ARG A 1 127 ? -19.158 -8.591 5.217 1.00 96.00 127 ARG A N 1
ATOM 1026 C CA . ARG A 1 127 ? -20.377 -8.043 4.595 1.00 96.00 127 ARG A CA 1
ATOM 1027 C C . ARG A 1 127 ? -21.627 -8.536 5.314 1.00 96.00 127 ARG A C 1
ATOM 1029 O O . ARG A 1 127 ? -22.456 -7.722 5.710 1.00 96.00 127 ARG A O 1
ATOM 1036 N N . GLN A 1 128 ? -21.684 -9.829 5.617 1.00 95.62 128 GLN A N 1
ATOM 1037 C CA . GLN A 1 128 ? -22.779 -10.417 6.389 1.00 95.62 128 GLN A CA 1
ATOM 1038 C C . GLN A 1 128 ? -22.883 -9.795 7.788 1.00 95.62 128 GLN A C 1
ATOM 1040 O O . GLN A 1 128 ? -23.970 -9.419 8.217 1.00 95.62 128 GLN A O 1
ATOM 1045 N N . MET A 1 129 ? -21.761 -9.558 8.482 1.00 94.69 129 MET A N 1
ATOM 1046 C CA . MET A 1 129 ? -21.778 -8.841 9.769 1.00 94.69 129 MET A CA 1
ATOM 1047 C C . MET A 1 129 ? -22.280 -7.389 9.674 1.00 94.69 129 MET A C 1
ATOM 1049 O O . MET A 1 129 ? -22.673 -6.827 10.697 1.00 94.69 129 MET A O 1
ATOM 1053 N N . LYS A 1 130 ? -22.273 -6.774 8.485 1.00 94.94 130 LYS A N 1
ATOM 1054 C CA . LYS A 1 130 ? -22.866 -5.450 8.227 1.00 94.94 130 LYS A CA 1
ATOM 1055 C C . LYS A 1 130 ? -24.345 -5.514 7.828 1.00 94.94 130 LYS A C 1
ATOM 1057 O O . LYS A 1 130 ? -24.958 -4.463 7.674 1.00 94.94 130 LYS A O 1
ATOM 1062 N N . GLY A 1 131 ? -24.910 -6.710 7.682 1.00 94.25 131 GLY A N 1
ATOM 1063 C CA . GLY A 1 131 ? -26.279 -6.916 7.212 1.00 94.25 131 GLY A CA 1
ATOM 1064 C C . GLY A 1 131 ? -26.422 -6.928 5.686 1.00 94.25 131 GLY A C 1
ATOM 1065 O O . GLY A 1 131 ? -27.528 -6.762 5.187 1.00 94.25 131 GLY A O 1
ATOM 1066 N N . GLU A 1 132 ? -25.327 -7.102 4.943 1.00 95.31 132 GLU A N 1
ATOM 1067 C CA . GLU A 1 132 ? -25.327 -7.211 3.477 1.00 95.31 132 GLU A CA 1
ATOM 1068 C C . GLU A 1 132 ? -25.230 -8.683 3.037 1.00 95.31 132 GLU A C 1
ATOM 1070 O O . GLU A 1 132 ? -24.497 -9.453 3.659 1.00 95.31 132 GLU A O 1
ATOM 1075 N N . GLY A 1 133 ? -25.877 -9.060 1.925 1.00 91.31 133 GLY A N 1
ATOM 1076 C CA . GLY A 1 133 ? -25.716 -10.394 1.321 1.00 91.31 133 GLY A CA 1
ATOM 1077 C C . GLY A 1 133 ? -26.210 -11.531 2.220 1.00 91.31 133 GLY A C 1
ATOM 1078 O O . GLY A 1 133 ? -25.549 -12.564 2.344 1.00 91.31 133 GLY A O 1
ATOM 1079 N N . LEU A 1 134 ? -27.313 -11.299 2.934 1.00 94.75 134 LEU A N 1
ATOM 1080 C CA . LEU A 1 134 ? -27.881 -12.250 3.892 1.00 94.75 134 LEU A CA 1
ATOM 1081 C C . LEU A 1 134 ? -28.738 -13.325 3.216 1.00 94.75 134 LEU A C 1
ATOM 1083 O O . LEU A 1 134 ? -29.070 -14.317 3.858 1.00 94.75 134 LEU A O 1
ATOM 1087 N N . GLU A 1 135 ? -29.079 -13.145 1.938 1.00 92.75 135 GLU A N 1
ATOM 1088 C CA . GLU A 1 135 ? -29.906 -14.075 1.163 1.00 92.75 135 GLU A CA 1
ATOM 1089 C C . GLU A 1 135 ? -29.222 -15.439 0.969 1.00 92.75 135 GLU A C 1
ATOM 1091 O O . GLU A 1 135 ? -29.888 -16.437 0.711 1.00 92.75 135 GLU A O 1
ATOM 1096 N N . GLU A 1 136 ? -27.893 -15.486 1.117 1.00 88.94 136 GLU A N 1
ATOM 1097 C CA . GLU A 1 136 ? -27.070 -16.695 1.007 1.00 88.94 136 GLU A CA 1
ATOM 1098 C C . GLU A 1 136 ? -27.064 -17.554 2.288 1.00 88.94 136 GLU A C 1
ATOM 1100 O O . GLU A 1 136 ? -26.541 -18.666 2.259 1.00 88.94 136 GLU A O 1
ATOM 1105 N N . LEU A 1 137 ? -27.598 -17.054 3.411 1.00 93.50 137 LEU A N 1
ATOM 1106 C CA . LEU A 1 137 ? -27.526 -17.719 4.716 1.00 93.50 137 LEU A CA 1
ATOM 1107 C C . LEU A 1 137 ? -28.822 -18.450 5.075 1.00 93.50 137 LEU A C 1
ATOM 1109 O O . LEU A 1 137 ? -29.923 -17.906 4.973 1.00 93.50 137 LEU A O 1
ATOM 1113 N N . GLY A 1 138 ? -28.686 -19.669 5.599 1.00 95.94 138 GLY A N 1
ATOM 1114 C CA . GLY A 1 138 ? -29.806 -20.401 6.189 1.00 95.94 138 GLY A CA 1
ATOM 1115 C C . GLY A 1 138 ? -30.252 -19.826 7.541 1.00 95.94 138 GLY A C 1
ATOM 1116 O O . GLY A 1 138 ? -29.523 -19.084 8.201 1.00 95.94 138 GLY A O 1
ATOM 1117 N N . ILE A 1 139 ? -31.435 -20.234 8.016 1.00 96.69 139 ILE A N 1
ATOM 1118 C CA . ILE A 1 139 ? -32.010 -19.767 9.297 1.00 96.69 139 ILE A CA 1
ATOM 1119 C C . ILE A 1 139 ? -31.055 -20.012 10.479 1.00 96.69 139 ILE A C 1
ATOM 1121 O O . ILE A 1 139 ? -30.880 -19.145 11.334 1.00 96.69 139 ILE A O 1
ATOM 1125 N N . GLU A 1 140 ? -30.397 -21.173 10.529 1.00 97.44 140 GLU A N 1
ATOM 1126 C CA . GLU A 1 140 ? -29.457 -21.493 11.610 1.00 97.44 140 GLU A CA 1
ATOM 1127 C C . GLU A 1 140 ? -28.190 -20.619 11.562 1.00 97.44 140 GLU A C 1
ATOM 1129 O O . GLU A 1 140 ? -27.659 -20.210 12.598 1.00 97.44 140 GLU A O 1
ATOM 1134 N N . GLU A 1 141 ? -27.701 -20.307 10.362 1.00 96.25 141 GLU A N 1
ATOM 1135 C CA . GLU A 1 141 ? -26.532 -19.447 10.165 1.00 96.25 141 GLU A CA 1
ATOM 1136 C C . GLU A 1 141 ? -26.846 -17.991 10.510 1.00 96.25 141 GLU A C 1
ATOM 1138 O O . GLU A 1 141 ? -26.049 -17.336 11.187 1.00 96.25 141 GLU A O 1
ATOM 1143 N N . LEU A 1 142 ? -28.038 -17.514 10.139 1.00 97.19 142 LEU A N 1
ATOM 1144 C CA . LEU A 1 142 ? -28.559 -16.211 10.548 1.00 97.19 142 LEU A CA 1
ATOM 1145 C C . LEU A 1 142 ? -28.668 -16.105 12.072 1.00 97.19 142 LEU A C 1
ATOM 1147 O O . LEU A 1 142 ? -28.183 -15.130 12.641 1.00 97.19 142 LEU A O 1
ATOM 1151 N N . ALA A 1 143 ? -29.188 -17.129 12.755 1.00 97.19 143 ALA A N 1
ATOM 1152 C CA . ALA A 1 143 ? -29.263 -17.144 14.219 1.00 97.19 143 ALA A CA 1
ATOM 1153 C C . ALA A 1 143 ? -27.867 -17.102 14.880 1.00 97.19 143 ALA A C 1
ATOM 1155 O O . ALA A 1 143 ? -27.642 -16.416 15.884 1.00 97.19 143 ALA A O 1
ATOM 1156 N N . LYS A 1 144 ? -26.879 -17.808 14.309 1.00 97.12 144 LYS A N 1
ATOM 1157 C CA . LYS A 1 144 ? -25.479 -17.744 14.772 1.00 97.12 144 LYS A CA 1
ATOM 1158 C C . LYS A 1 144 ? -24.887 -16.345 14.576 1.00 97.12 144 LYS A C 1
ATOM 1160 O O . LYS A 1 144 ? -24.188 -15.848 15.471 1.00 97.12 144 LYS A O 1
ATOM 1165 N N . LEU A 1 145 ? -25.152 -15.722 13.428 1.00 96.81 145 LEU A N 1
ATOM 1166 C CA . LEU A 1 145 ? -24.699 -14.376 13.088 1.00 96.81 145 LEU A CA 1
ATOM 1167 C C . LEU A 1 145 ? -25.316 -13.327 14.022 1.00 96.81 145 LEU A C 1
ATOM 1169 O O . LEU A 1 145 ? -24.577 -12.538 14.615 1.00 96.81 145 LEU A O 1
ATOM 1173 N N . GLU A 1 146 ? -26.630 -13.383 14.233 1.00 97.06 146 GLU A N 1
ATOM 1174 C CA . GLU A 1 146 ? -27.375 -12.542 15.174 1.00 97.06 146 GLU A CA 1
ATOM 1175 C C . GLU A 1 146 ? -26.745 -12.608 16.568 1.00 97.06 146 GLU A C 1
ATOM 1177 O O . GLU A 1 146 ? -26.244 -11.603 17.079 1.00 97.06 146 GLU A O 1
ATOM 1182 N N . LYS A 1 147 ? -26.590 -13.813 17.129 1.00 97.75 147 LYS A N 1
ATOM 1183 C CA . LYS A 1 147 ? -25.971 -14.012 18.449 1.00 97.75 147 LYS A CA 1
ATOM 1184 C C . LYS A 1 147 ? -24.531 -13.486 18.529 1.00 97.75 147 LYS A C 1
ATOM 1186 O O . LYS A 1 147 ? -24.043 -13.119 19.604 1.00 97.75 147 LYS A O 1
ATOM 1191 N N . LYS A 1 148 ? -23.771 -13.487 17.428 1.00 97.00 148 LYS A N 1
ATOM 1192 C CA . LYS A 1 148 ? -22.408 -12.919 17.378 1.00 97.00 148 LYS A CA 1
ATOM 1193 C C . LYS A 1 148 ? -22.443 -11.387 17.411 1.00 97.00 148 LYS A C 1
ATOM 1195 O O . LYS A 1 148 ? -21.652 -10.780 18.148 1.00 97.00 148 LYS A O 1
ATOM 1200 N N . ILE A 1 149 ? -23.354 -10.780 16.654 1.00 97.06 149 ILE A N 1
ATOM 1201 C CA . ILE A 1 149 ? -23.559 -9.329 16.602 1.00 97.06 149 ILE A CA 1
ATOM 1202 C C . ILE A 1 149 ? -24.077 -8.829 17.951 1.00 97.06 149 ILE A C 1
ATOM 1204 O O . ILE A 1 149 ? -23.457 -7.945 18.541 1.00 97.06 149 ILE A O 1
ATOM 1208 N N . GLU A 1 150 ? -25.109 -9.455 18.511 1.00 97.50 150 GLU A N 1
ATOM 1209 C CA . GLU A 1 150 ? -25.689 -9.103 19.810 1.00 97.50 150 GLU A CA 1
ATOM 1210 C C . GLU A 1 150 ? -24.656 -9.102 20.934 1.00 97.50 150 GLU A C 1
ATOM 1212 O O . GLU A 1 150 ? -24.532 -8.117 21.667 1.00 97.50 150 GLU A O 1
ATOM 1217 N N . ARG A 1 151 ? -23.844 -10.166 21.036 1.00 97.69 151 ARG A N 1
ATOM 1218 C CA . ARG A 1 151 ? -22.753 -10.242 22.021 1.00 97.69 151 ARG A CA 1
ATOM 1219 C C . ARG A 1 151 ? -21.775 -9.081 21.871 1.00 97.69 151 ARG A C 1
ATOM 1221 O O . ARG A 1 151 ? -21.299 -8.535 22.865 1.00 97.69 151 ARG A O 1
ATOM 1228 N N . SER A 1 152 ? -21.448 -8.705 20.639 1.00 97.19 152 SER A N 1
ATOM 1229 C CA . SER A 1 152 ? -20.506 -7.618 20.361 1.00 97.19 152 SER A CA 1
ATOM 1230 C C . SER A 1 152 ? -21.119 -6.247 20.662 1.00 97.19 152 SER A C 1
ATOM 1232 O O . SER A 1 152 ? -20.482 -5.426 21.324 1.00 97.19 152 SER A O 1
ATOM 1234 N N . CYS A 1 153 ? -22.381 -6.027 20.292 1.00 97.31 153 CYS A N 1
ATOM 1235 C CA . CYS A 1 153 ? -23.143 -4.835 20.648 1.00 97.31 153 CYS A CA 1
ATOM 1236 C C . CYS A 1 153 ? -23.304 -4.686 22.165 1.00 97.31 153 CYS A C 1
ATOM 1238 O O . CYS A 1 153 ? -23.133 -3.582 22.682 1.00 97.31 153 CYS A O 1
ATOM 1240 N N . ALA A 1 154 ? -23.564 -5.775 22.894 1.00 98.25 154 ALA A N 1
ATOM 1241 C CA . ALA A 1 154 ? -23.659 -5.771 24.351 1.00 98.25 154 ALA A CA 1
ATOM 1242 C C . ALA A 1 154 ? -22.353 -5.287 25.002 1.00 98.25 154 ALA A C 1
ATOM 1244 O O . ALA A 1 154 ? -22.391 -4.400 25.856 1.00 98.25 154 ALA A O 1
ATOM 1245 N N . ARG A 1 155 ? -21.189 -5.772 24.537 1.00 98.31 155 ARG A N 1
ATOM 1246 C CA . ARG A 1 155 ? -19.876 -5.291 25.012 1.00 98.31 155 ARG A CA 1
ATOM 1247 C C . ARG A 1 155 ? -19.679 -3.795 24.754 1.00 98.31 155 ARG A C 1
ATOM 1249 O O . ARG A 1 155 ? -19.223 -3.074 25.639 1.00 98.31 155 ARG A O 1
ATOM 1256 N N . VAL A 1 156 ? -20.053 -3.310 23.567 1.00 98.44 156 VAL A N 1
ATOM 1257 C CA . VAL A 1 156 ? -19.959 -1.878 23.229 1.00 98.44 156 VAL A CA 1
ATOM 1258 C C . VAL A 1 156 ? -20.875 -1.037 24.120 1.00 98.44 156 VAL A C 1
ATOM 1260 O 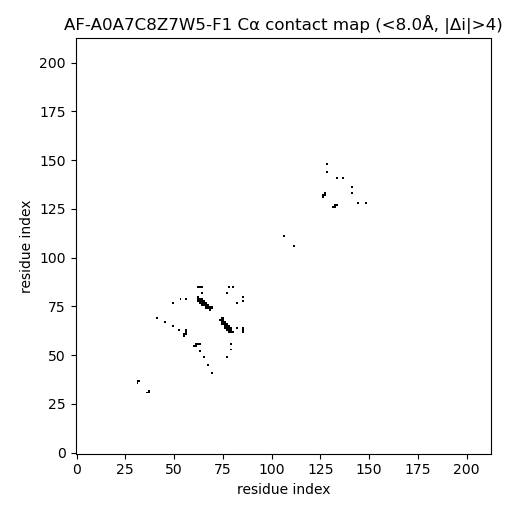O . VAL A 1 156 ? -20.439 -0.012 24.645 1.00 98.44 156 VAL A O 1
ATOM 1263 N N . ARG A 1 157 ? -22.129 -1.460 24.323 1.00 98.50 157 ARG A N 1
ATOM 1264 C CA . ARG A 1 157 ? -23.087 -0.773 25.205 1.00 98.50 157 ARG A CA 1
ATOM 1265 C C . ARG A 1 157 ? -22.586 -0.728 26.645 1.00 98.50 157 ARG A C 1
ATOM 1267 O O . ARG A 1 157 ? -22.620 0.338 27.250 1.00 98.50 157 ARG A O 1
ATOM 1274 N N . HIS A 1 158 ? -22.061 -1.840 27.157 1.00 98.50 158 HIS A N 1
ATOM 1275 C CA . HIS A 1 158 ? -21.472 -1.907 28.492 1.00 98.50 158 HIS A CA 1
ATOM 1276 C C . HIS A 1 158 ? -20.323 -0.902 28.651 1.00 98.50 158 HIS A C 1
ATOM 1278 O O . HIS A 1 158 ? -20.354 -0.069 29.552 1.00 98.50 158 HIS A O 1
ATOM 1284 N N . MET A 1 159 ? -19.367 -0.892 27.715 1.00 98.38 159 MET A N 1
ATOM 1285 C CA . MET A 1 159 ? -18.241 0.047 27.741 1.00 98.38 159 MET A CA 1
ATOM 1286 C C . MET A 1 159 ? -18.697 1.513 27.664 1.00 98.38 159 MET A C 1
ATOM 1288 O O . MET A 1 159 ? -18.169 2.367 28.378 1.00 98.38 159 MET A O 1
ATOM 1292 N N . LYS A 1 160 ? -19.697 1.820 26.825 1.00 98.50 160 LYS A N 1
ATOM 1293 C CA . LYS A 1 160 ? -20.317 3.155 26.788 1.00 98.50 160 LYS A CA 1
ATOM 1294 C C . LYS A 1 160 ? -20.931 3.516 28.144 1.00 98.50 160 LYS A C 1
ATOM 1296 O O . LYS A 1 160 ? -20.703 4.622 28.623 1.00 98.50 160 LYS A O 1
ATOM 1301 N N . GLY A 1 161 ? -21.639 2.580 28.776 1.00 98.31 161 GLY A N 1
ATOM 1302 C CA . GLY A 1 161 ? -22.207 2.741 30.114 1.00 98.31 161 GLY A CA 1
ATOM 1303 C C . GLY A 1 161 ? -21.148 3.047 31.174 1.00 98.31 161 GLY A C 1
ATOM 1304 O O . GLY A 1 161 ? -21.284 4.031 31.896 1.00 98.31 161 GLY A O 1
ATOM 1305 N N . CYS A 1 162 ? -20.051 2.283 31.216 1.00 97.94 162 CYS A N 1
ATOM 1306 C CA . CYS A 1 162 ? -18.937 2.533 32.136 1.00 97.94 162 CYS A CA 1
ATOM 1307 C C . CYS A 1 162 ? -18.330 3.930 31.943 1.00 97.94 162 CYS A C 1
ATOM 1309 O O . CYS A 1 162 ? -18.133 4.657 32.917 1.00 97.94 162 CYS A O 1
ATOM 1311 N N . LYS A 1 163 ? -18.085 4.338 30.690 1.00 98.25 163 LYS A N 1
ATOM 1312 C CA . LYS A 1 163 ? -17.546 5.673 30.378 1.00 98.25 163 LYS A CA 1
ATOM 1313 C C . LYS A 1 163 ? -18.496 6.797 30.797 1.00 98.25 163 LYS A C 1
ATOM 1315 O O . LYS A 1 163 ? -18.050 7.791 31.365 1.00 98.25 163 LYS A O 1
ATOM 1320 N N . LEU A 1 164 ? -19.798 6.640 30.553 1.00 98.31 164 LEU A N 1
ATOM 1321 C CA . LEU A 1 164 ? -20.814 7.609 30.975 1.00 98.31 164 LEU A CA 1
ATOM 1322 C C . LEU A 1 164 ? -20.917 7.697 32.501 1.00 98.31 164 LEU A C 1
ATOM 1324 O O . LEU A 1 164 ? -20.965 8.797 33.046 1.00 98.31 164 LEU A O 1
ATOM 1328 N N . ALA A 1 165 ? -20.896 6.560 33.200 1.00 97.94 165 ALA A N 1
ATOM 1329 C CA . ALA A 1 165 ? -20.922 6.520 34.660 1.00 97.94 165 ALA A CA 1
ATOM 1330 C C . ALA A 1 165 ? -19.701 7.228 35.267 1.00 97.94 165 ALA A C 1
ATOM 1332 O O . ALA A 1 165 ? -19.848 8.034 36.185 1.00 97.94 165 ALA A O 1
ATOM 1333 N N . GLN A 1 166 ? -18.509 6.994 34.709 1.00 97.88 166 GLN A N 1
ATOM 1334 C CA . GLN A 1 166 ? -17.286 7.683 35.117 1.00 97.88 166 GLN A CA 1
ATOM 1335 C C . GLN A 1 166 ? -17.384 9.199 34.897 1.00 97.88 166 GLN A C 1
ATOM 1337 O O . GLN A 1 166 ? -17.024 9.976 35.781 1.00 97.88 166 GLN A O 1
ATOM 1342 N N . HIS A 1 167 ? -17.904 9.628 33.742 1.00 97.06 167 HIS A N 1
ATOM 1343 C CA . HIS A 1 167 ? -18.103 11.046 33.448 1.00 97.06 167 HIS A CA 1
ATOM 1344 C C . HIS A 1 167 ? -19.094 11.697 34.425 1.00 97.06 167 HIS A C 1
ATOM 1346 O O . HIS A 1 167 ? -18.809 12.755 34.981 1.00 97.06 167 HIS A O 1
ATOM 1352 N N . ASN A 1 168 ? -20.220 11.033 34.698 1.00 96.94 168 ASN A N 1
ATOM 1353 C CA . ASN A 1 168 ? -21.217 11.507 35.657 1.00 96.94 168 ASN A CA 1
ATOM 1354 C C . ASN A 1 168 ? -20.663 11.599 37.080 1.00 96.94 168 ASN A C 1
ATOM 1356 O O . ASN A 1 168 ? -20.964 12.563 37.778 1.00 96.94 168 ASN A O 1
ATOM 1360 N N . LYS A 1 169 ? -19.838 10.637 37.511 1.00 97.38 169 LYS A N 1
ATOM 1361 C CA . LYS A 1 169 ? -19.174 10.691 38.820 1.00 97.38 169 LYS A CA 1
ATOM 1362 C C . LYS A 1 169 ? -18.302 11.944 38.940 1.00 97.38 169 LYS A C 1
ATOM 1364 O O . LYS A 1 169 ? -18.478 12.715 39.875 1.00 97.38 169 LYS A O 1
ATOM 1369 N N . ARG A 1 170 ? -17.454 12.194 37.938 1.00 96.81 170 ARG A N 1
ATOM 1370 C CA . ARG A 1 170 ? -16.576 13.371 37.897 1.00 96.81 170 ARG A CA 1
ATOM 1371 C C . ARG A 1 170 ? -17.354 14.687 37.884 1.00 96.81 170 ARG A C 1
ATOM 1373 O O . ARG A 1 170 ? -16.939 15.652 38.515 1.00 96.81 170 ARG A O 1
ATOM 1380 N N . LEU A 1 171 ? -18.469 14.748 37.152 1.00 96.19 171 LEU A N 1
ATOM 1381 C CA . LEU A 1 171 ? -19.330 15.934 37.155 1.00 96.19 171 LEU A CA 1
ATOM 1382 C C . LEU A 1 171 ? -19.948 16.179 38.535 1.00 96.19 171 LEU A C 1
ATOM 1384 O O . LEU A 1 171 ? -19.961 17.319 38.983 1.00 96.19 171 LEU A O 1
ATOM 1388 N N . LYS A 1 172 ? -20.409 15.130 39.225 1.00 96.19 172 LYS A N 1
ATOM 1389 C CA . LYS A 1 172 ? -20.953 15.249 40.586 1.00 96.19 172 LYS A CA 1
ATOM 1390 C C . LYS A 1 172 ? -19.905 15.713 41.598 1.00 96.19 172 LYS A C 1
ATOM 1392 O O . LYS A 1 172 ? -20.216 16.574 42.410 1.00 96.19 172 LYS A O 1
ATOM 1397 N N . GLU A 1 173 ? -18.682 15.189 41.522 1.00 95.94 173 GLU A N 1
ATOM 1398 C CA . GLU A 1 173 ? -17.553 15.637 42.355 1.00 95.94 173 GLU A CA 1
ATOM 1399 C C . GLU A 1 173 ? -17.301 17.140 42.157 1.00 95.94 173 GLU A C 1
ATOM 1401 O O . GLU A 1 173 ? -17.338 17.901 43.120 1.00 95.94 173 GLU A O 1
ATOM 1406 N N . LYS A 1 174 ? -17.210 17.600 40.901 1.00 95.19 174 LYS A N 1
ATOM 1407 C CA . LYS A 1 174 ? -17.070 19.032 40.588 1.00 95.19 174 LYS A CA 1
ATOM 1408 C C . LYS A 1 174 ? -18.240 19.889 41.071 1.00 95.19 174 LYS A C 1
ATOM 1410 O O . LYS A 1 174 ? -18.028 21.015 41.501 1.00 95.19 174 LYS A O 1
ATOM 1415 N N . MET A 1 175 ? -19.475 19.395 40.975 1.00 93.00 175 MET A N 1
ATOM 1416 C CA . MET A 1 175 ? -20.637 20.118 41.505 1.00 93.00 175 MET A CA 1
ATOM 1417 C C . MET A 1 175 ? -20.547 20.287 43.026 1.00 93.00 175 MET A C 1
ATOM 1419 O O . MET A 1 175 ? -20.910 21.347 43.525 1.00 93.00 175 MET A O 1
ATOM 1423 N N . SER A 1 176 ? -20.045 19.275 43.743 1.00 93.25 176 SER A N 1
ATOM 1424 C CA . SER A 1 176 ? -19.810 19.352 45.191 1.00 93.25 176 SER A CA 1
ATOM 1425 C C . SER A 1 176 ? -18.726 20.373 45.527 1.00 93.25 176 SER A C 1
ATOM 1427 O O . SER A 1 176 ? -18.954 21.232 46.370 1.00 93.25 176 SER A O 1
ATOM 1429 N N . GLU A 1 177 ? -17.595 20.342 44.816 1.00 93.44 177 GLU A N 1
ATOM 1430 C CA . GLU A 1 177 ? -16.503 21.314 44.990 1.00 93.44 177 GLU A CA 1
ATOM 1431 C C . GLU A 1 177 ? -16.998 22.755 44.794 1.00 93.44 177 GLU A C 1
ATOM 1433 O O . GLU A 1 177 ? -16.729 23.633 45.611 1.00 93.44 177 GLU A O 1
ATOM 1438 N N . VAL A 1 178 ? -17.776 23.006 43.734 1.00 92.81 178 VAL A N 1
ATOM 1439 C CA . VAL A 1 178 ? -18.345 24.336 43.466 1.00 92.81 178 VAL A CA 1
ATOM 1440 C C . VAL A 1 178 ? -19.349 24.748 44.548 1.00 92.81 178 VAL A C 1
ATOM 1442 O O . VAL A 1 178 ? -19.363 25.910 44.955 1.00 92.81 178 VAL A O 1
ATOM 1445 N N . ALA A 1 179 ? -20.175 23.819 45.038 1.00 91.31 179 ALA A N 1
ATOM 1446 C CA . ALA A 1 179 ? -21.119 24.100 46.118 1.00 91.31 179 ALA A CA 1
ATOM 1447 C C . ALA A 1 179 ? -20.396 24.463 47.426 1.00 91.31 179 ALA A C 1
ATOM 1449 O O . ALA A 1 179 ? -20.792 25.419 48.093 1.00 91.31 179 ALA A O 1
ATOM 1450 N N . GLU A 1 180 ? -19.312 23.759 47.762 1.00 89.94 180 GLU A N 1
ATOM 1451 C CA . GLU A 1 180 ? -18.476 24.060 48.928 1.00 89.94 180 GLU A CA 1
ATOM 1452 C C . GLU A 1 180 ? -17.844 25.453 48.821 1.00 89.94 180 GLU A C 1
ATOM 1454 O O . GLU A 1 180 ? -17.992 26.261 49.742 1.00 89.94 180 GLU A O 1
ATOM 1459 N N . VAL A 1 181 ? -17.235 25.790 47.678 1.00 89.12 181 VAL A N 1
ATOM 1460 C CA . VAL A 1 181 ? -16.672 27.132 47.437 1.00 89.12 181 VAL A CA 1
ATOM 1461 C C . VAL A 1 181 ? -17.735 28.216 47.632 1.00 89.12 181 VAL A C 1
ATOM 1463 O O . VAL A 1 181 ? -17.515 29.166 48.382 1.00 89.12 181 VAL A O 1
ATOM 1466 N N . HIS A 1 182 ? -18.927 28.034 47.058 1.00 86.12 182 HIS A N 1
ATOM 1467 C CA . HIS A 1 182 ? -20.018 29.000 47.189 1.00 86.12 182 HIS A CA 1
ATOM 1468 C C . HIS A 1 182 ? -20.515 29.153 48.642 1.00 86.12 182 HIS A C 1
ATOM 1470 O O . HIS A 1 182 ? -20.912 30.242 49.065 1.00 86.12 182 HIS A O 1
ATOM 1476 N N . THR A 1 183 ? -20.494 28.087 49.453 1.00 87.44 183 THR A N 1
ATOM 1477 C CA . THR A 1 183 ? -20.832 28.197 50.885 1.00 87.44 183 THR A CA 1
ATOM 1478 C C . THR A 1 183 ? -19.790 28.987 51.679 1.00 87.44 183 THR A C 1
ATOM 1480 O O . THR A 1 183 ? -20.167 29.819 52.507 1.00 87.44 183 THR A O 1
ATOM 1483 N N . LEU A 1 184 ? -18.499 28.788 51.397 1.00 84.94 184 LEU A N 1
ATOM 1484 C CA . LEU A 1 184 ? -17.402 29.505 52.055 1.00 84.94 184 LEU A CA 1
ATOM 1485 C C . LEU A 1 184 ? -17.381 30.994 51.676 1.00 84.94 184 LEU A C 1
ATOM 1487 O O . LEU A 1 184 ? -17.162 31.851 52.538 1.00 84.94 184 LEU A O 1
ATOM 1491 N N . GLU A 1 185 ? -17.667 31.319 50.413 1.00 80.38 185 GLU A N 1
ATOM 1492 C CA . GLU A 1 185 ? -17.797 32.703 49.943 1.00 80.38 185 GLU A CA 1
ATOM 1493 C C . GLU A 1 185 ? -18.940 33.428 50.662 1.00 80.38 185 GLU A C 1
ATOM 1495 O O . GLU A 1 185 ? -18.728 34.503 51.222 1.00 80.38 185 GLU A O 1
ATOM 1500 N N . ASN A 1 186 ? -20.123 32.813 50.763 1.00 78.56 186 ASN A N 1
ATOM 1501 C CA . ASN A 1 186 ? -21.263 33.416 51.463 1.00 78.56 186 ASN A CA 1
ATOM 1502 C C . ASN A 1 186 ? -20.985 33.658 52.957 1.00 78.56 186 ASN A C 1
ATOM 1504 O O . ASN A 1 186 ? -21.340 34.710 53.504 1.00 78.56 186 ASN A O 1
ATOM 1508 N N . GLN A 1 187 ? -20.314 32.721 53.632 1.00 81.12 187 GLN A N 1
ATOM 1509 C CA . GLN A 1 187 ? -19.905 32.899 55.029 1.00 81.12 187 GLN A CA 1
ATOM 1510 C C . GLN A 1 187 ? -18.903 34.054 55.186 1.00 81.12 187 GLN A C 1
ATOM 1512 O O . GLN A 1 187 ? -19.047 34.878 56.097 1.00 81.12 187 GLN A O 1
ATOM 1517 N N . SER A 1 188 ? -17.948 34.177 54.263 1.00 76.38 188 SER A N 1
ATOM 1518 C CA . SER A 1 188 ? -16.951 35.254 54.246 1.00 76.38 188 SER A CA 1
ATOM 1519 C C . SER A 1 188 ? -17.587 36.624 53.979 1.00 76.38 188 SER A C 1
ATOM 1521 O O . SER A 1 188 ? -17.330 37.578 54.719 1.00 76.38 188 SER A O 1
ATOM 1523 N N . SER A 1 189 ? -18.492 36.725 53.000 1.00 74.38 189 SER A N 1
ATOM 1524 C CA . SER A 1 189 ? -19.228 37.958 52.689 1.00 74.38 189 SER A CA 1
ATOM 1525 C C . SER A 1 189 ? -20.110 38.410 53.854 1.00 74.38 189 SER A C 1
ATOM 1527 O O . SER A 1 189 ? -20.133 39.596 54.188 1.00 74.38 189 SER A O 1
ATOM 1529 N N . SER A 1 190 ? -20.784 37.477 54.538 1.00 71.19 190 SER A N 1
ATOM 1530 C CA . SER A 1 190 ? -21.597 37.804 55.717 1.00 71.19 190 SER A CA 1
ATOM 1531 C C . SER A 1 190 ? -20.758 38.302 56.904 1.00 71.19 190 SER A C 1
ATOM 1533 O O . SER A 1 190 ? -21.178 39.205 57.630 1.00 71.19 190 SER A O 1
ATOM 1535 N N . SER A 1 191 ? -19.548 37.762 57.082 1.00 71.06 191 SER A N 1
ATOM 1536 C CA . SER A 1 191 ? -18.615 38.171 58.139 1.00 71.06 191 SER A CA 1
ATOM 1537 C C . SER A 1 191 ? -18.015 39.552 57.859 1.00 71.06 191 SER A C 1
ATOM 1539 O O . SER A 1 191 ? -17.955 40.395 58.755 1.00 71.06 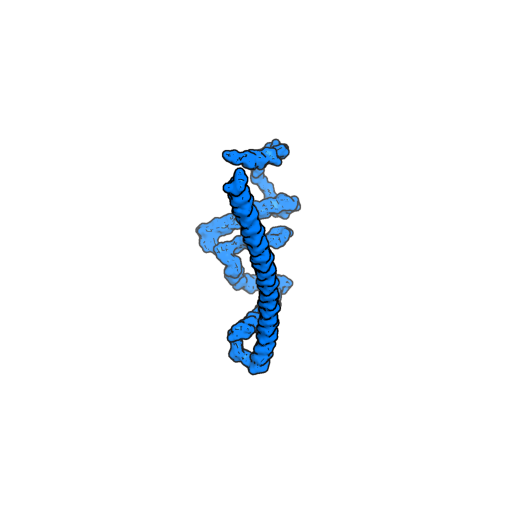191 SER A O 1
ATOM 1541 N N . SER A 1 192 ? -17.653 39.819 56.600 1.00 72.25 192 SER A N 1
ATOM 1542 C CA . SER A 1 192 ? -17.161 41.128 56.154 1.00 72.25 192 SER A CA 1
ATOM 1543 C C . SER A 1 192 ? -18.233 42.220 56.288 1.00 72.25 192 SER A C 1
ATOM 1545 O O . SER A 1 192 ? -17.963 43.293 56.830 1.00 72.25 192 SER A O 1
ATOM 1547 N N . SER A 1 193 ? -19.484 41.919 55.914 1.00 74.88 193 SER A N 1
ATOM 1548 C CA . SER A 1 193 ? -20.622 42.836 56.072 1.00 74.88 193 SER A CA 1
ATOM 1549 C C . SER A 1 193 ? -20.892 43.183 57.543 1.00 74.88 193 SER A C 1
ATOM 1551 O O . SER A 1 193 ? -21.031 44.361 57.888 1.00 74.88 193 SER A O 1
ATOM 1553 N N . LYS A 1 194 ? -20.867 42.184 58.440 1.00 76.31 194 LYS A N 1
ATOM 1554 C CA . LYS A 1 194 ? -20.980 42.412 59.889 1.00 76.31 194 LYS A CA 1
ATOM 1555 C C . LYS A 1 194 ? -19.865 43.327 60.391 1.00 76.31 194 LYS A C 1
ATOM 1557 O O . LYS A 1 194 ? -20.167 44.320 61.048 1.00 76.31 194 LYS A O 1
ATOM 1562 N N . HIS A 1 195 ? -18.606 43.042 60.052 1.00 77.94 195 HIS A N 1
ATOM 1563 C CA . HIS A 1 195 ? -17.458 43.848 60.481 1.00 77.94 195 HIS A CA 1
ATOM 1564 C C . HIS A 1 195 ? -17.550 45.307 60.005 1.00 77.94 195 HIS A C 1
ATOM 1566 O O . HIS A 1 195 ? -17.351 46.225 60.800 1.00 77.94 195 HIS A O 1
ATOM 1572 N N . SER A 1 196 ? -17.953 45.527 58.750 1.00 82.12 196 SER A N 1
ATOM 1573 C CA . SER A 1 196 ? -18.196 46.871 58.216 1.00 82.12 196 SER A CA 1
ATOM 1574 C C . SER A 1 196 ? -19.276 47.614 59.010 1.00 82.12 196 SER A C 1
ATOM 1576 O O . SER A 1 196 ? -19.082 48.774 59.369 1.00 82.12 196 SER A O 1
ATOM 1578 N N . SER A 1 197 ? -20.384 46.945 59.355 1.00 81.25 197 SER A N 1
ATOM 1579 C CA . SER A 1 197 ? -21.453 47.556 60.161 1.00 81.25 197 SER A CA 1
ATOM 1580 C C . SER A 1 197 ? -20.992 47.925 61.578 1.00 81.25 197 SER A C 1
ATOM 1582 O O . SER A 1 197 ? -21.377 48.970 62.105 1.00 81.25 197 SER A O 1
ATOM 1584 N N . TYR A 1 198 ? -20.127 47.106 62.190 1.00 80.62 198 TYR A N 1
ATOM 1585 C CA . TYR A 1 198 ? -19.553 47.389 63.506 1.00 80.62 198 TYR A CA 1
ATOM 1586 C C . TYR A 1 198 ? -18.663 48.633 63.475 1.00 80.62 198 TYR A C 1
ATOM 1588 O O . TYR A 1 198 ? -18.822 49.504 64.330 1.00 80.62 198 TYR A O 1
ATOM 1596 N N . LEU A 1 199 ? -17.773 48.747 62.484 1.00 81.81 199 LEU A N 1
ATOM 1597 C CA . LEU A 1 199 ? -16.894 49.913 62.343 1.00 81.81 199 LEU A CA 1
ATOM 1598 C C . LEU A 1 199 ? -17.690 51.191 62.070 1.00 81.81 199 LEU A C 1
ATOM 1600 O O . LEU A 1 199 ? -17.409 52.233 62.656 1.00 81.81 199 LEU A O 1
ATOM 1604 N N . GLN A 1 200 ? -18.729 51.107 61.241 1.00 82.31 200 GLN A N 1
ATOM 1605 C CA . GLN A 1 200 ? -19.573 52.254 60.918 1.00 82.31 200 GLN A CA 1
ATOM 1606 C C . GLN A 1 200 ? -20.351 52.755 62.147 1.00 82.31 200 GLN A C 1
ATOM 1608 O O . GLN A 1 200 ? -20.399 53.958 62.399 1.00 82.31 200 GLN A O 1
ATOM 1613 N N . ASN A 1 201 ? -20.867 51.840 62.975 1.00 83.88 201 ASN A N 1
ATOM 1614 C CA . ASN A 1 201 ? -21.501 52.176 64.254 1.00 83.88 201 ASN A CA 1
ATOM 1615 C C . ASN A 1 201 ? -20.510 52.743 65.285 1.00 83.88 201 ASN A C 1
ATOM 1617 O O . ASN A 1 201 ? -20.864 53.642 66.048 1.00 83.88 201 ASN A O 1
ATOM 1621 N N . TYR A 1 202 ? -19.283 52.220 65.337 1.00 84.94 202 TYR A N 1
ATOM 1622 C CA . TYR A 1 202 ? -18.234 52.721 66.229 1.00 84.94 202 TYR A CA 1
ATOM 1623 C C . TYR A 1 202 ? -17.824 54.155 65.868 1.00 84.94 202 TYR A C 1
ATOM 1625 O O . TYR A 1 202 ? -17.805 55.023 66.740 1.00 84.94 202 TYR A O 1
ATOM 1633 N N . ASN A 1 203 ? -17.601 54.423 64.579 1.00 85.31 203 ASN A N 1
ATOM 1634 C CA . ASN A 1 203 ? -17.260 55.757 64.083 1.00 85.31 203 ASN A CA 1
ATOM 1635 C C . ASN A 1 203 ? -18.394 56.763 64.330 1.00 85.31 203 ASN A C 1
ATOM 1637 O O . ASN A 1 203 ? -18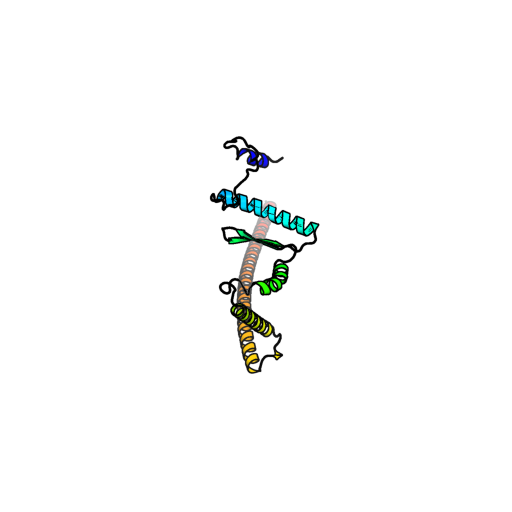.140 57.859 64.818 1.00 85.31 203 ASN A O 1
ATOM 1641 N N . ALA A 1 204 ? -19.654 56.369 64.112 1.00 83.62 204 ALA A N 1
ATOM 1642 C CA . ALA A 1 204 ? -20.801 57.228 64.411 1.00 83.62 204 ALA A CA 1
ATOM 1643 C C . ALA A 1 204 ? -20.885 57.604 65.905 1.00 83.62 204 ALA A C 1
ATOM 1645 O O . ALA A 1 204 ? -21.204 58.744 66.247 1.00 83.62 204 ALA A O 1
ATOM 1646 N N . LYS A 1 205 ? -20.572 56.667 66.814 1.00 83.38 205 LYS A N 1
ATOM 1647 C CA . LYS A 1 205 ? -20.523 56.941 68.261 1.00 83.38 205 LYS A CA 1
ATOM 1648 C C . LYS A 1 205 ? -19.393 57.904 68.627 1.00 83.38 205 LYS A C 1
ATOM 1650 O O . LYS A 1 205 ? -19.645 58.842 69.376 1.00 83.38 205 LYS A O 1
ATOM 1655 N N . LEU A 1 206 ? -18.194 57.706 68.076 1.00 81.06 206 LEU A N 1
ATOM 1656 C CA . LEU A 1 206 ? -17.057 58.617 68.259 1.00 81.06 206 LEU A CA 1
ATOM 1657 C C . LEU A 1 206 ? -17.382 60.040 67.796 1.00 81.06 206 LEU A C 1
ATOM 1659 O O . LEU A 1 206 ? -17.167 60.987 68.549 1.00 81.06 206 LEU A O 1
ATOM 1663 N N . ASP A 1 207 ? -17.974 60.184 66.609 1.00 80.38 207 ASP A N 1
ATOM 1664 C CA . ASP A 1 207 ? -18.378 61.484 66.061 1.00 80.38 207 ASP A CA 1
ATOM 1665 C C . ASP A 1 207 ? -19.434 62.182 66.927 1.00 80.38 207 ASP A C 1
ATOM 1667 O O . ASP A 1 207 ? -19.470 63.410 67.008 1.00 80.38 207 ASP A O 1
ATOM 1671 N N . THR A 1 208 ? -20.305 61.413 67.585 1.00 79.19 208 THR A N 1
ATOM 1672 C CA . THR A 1 208 ? -21.317 61.960 68.498 1.00 79.19 208 THR A CA 1
ATOM 1673 C C . THR A 1 208 ? -20.683 62.412 69.818 1.00 79.19 208 THR A C 1
ATOM 1675 O O . THR A 1 208 ? -21.017 63.482 70.319 1.00 79.19 208 THR A O 1
ATOM 1678 N N . SER A 1 209 ? -19.731 61.644 70.360 1.00 75.12 209 SER A N 1
ATOM 1679 C CA . SER A 1 209 ? -18.986 62.003 71.575 1.00 75.12 209 SER A CA 1
ATOM 1680 C C . SER A 1 209 ? -18.091 63.230 71.385 1.00 75.12 209 SER A C 1
ATOM 1682 O O . SER A 1 209 ? -17.997 64.047 72.293 1.00 75.12 209 SER A O 1
ATOM 1684 N N . LEU A 1 210 ? -17.488 63.401 70.205 1.00 72.50 210 LEU A N 1
ATOM 1685 C CA . LEU A 1 210 ? -16.682 64.579 69.861 1.00 72.50 210 LEU A CA 1
ATOM 1686 C C . LEU A 1 210 ? -17.509 65.863 69.691 1.00 72.50 210 LEU A C 1
ATOM 1688 O O . LEU A 1 210 ? -16.953 66.949 69.779 1.00 72.50 210 LEU A O 1
ATOM 1692 N N . LYS A 1 211 ? -18.822 65.759 69.449 1.00 72.44 211 LYS A N 1
ATOM 1693 C CA . LYS A 1 211 ? -19.736 66.913 69.333 1.00 72.44 211 LYS A CA 1
ATOM 1694 C C . LYS A 1 211 ? -20.357 67.350 70.664 1.00 72.44 211 LYS A C 1
ATOM 1696 O O . LYS A 1 211 ? -21.011 68.387 70.703 1.00 72.44 211 LYS A O 1
ATOM 1701 N N . LEU A 1 212 ? -20.215 66.542 71.716 1.00 64.19 212 LEU A N 1
ATOM 1702 C CA . LEU A 1 212 ? -20.761 66.793 73.057 1.00 64.19 212 LEU A CA 1
ATOM 1703 C C . LEU A 1 212 ? -19.695 67.262 74.067 1.00 64.19 212 LEU A C 1
ATOM 1705 O O . LEU A 1 212 ? -20.039 67.505 75.223 1.00 64.19 212 LEU A O 1
ATOM 1709 N N . ALA A 1 213 ? -18.435 67.368 73.641 1.00 54.75 213 ALA A N 1
ATOM 1710 C CA . ALA A 1 213 ? -17.315 67.939 74.389 1.00 54.75 213 ALA A CA 1
ATOM 1711 C C . ALA A 1 213 ? -16.990 69.340 73.856 1.00 54.75 213 ALA A C 1
ATOM 1713 O O . ALA A 1 213 ? -16.592 70.192 74.679 1.00 54.75 213 ALA A O 1
#

Mean predicted aligned error: 18.77 Å

Radius of gyration: 41.4 Å; Cα contacts (8 Å, |Δi|>4): 56; chains: 1; bounding box: 75×93×102 Å

Organism: Opuntia streptacantha (NCBI:txid393608)

Nearest PDB structures (foldseek):
  1egw-assembly1_B  TM=9.786E-01  e=3.772E-07  Homo sapiens
  3mu6-assembly1_B  TM=9.861E-01  e=4.910E-07  Homo sapiens
  6wc2-assembly2_C  TM=7.708E-01  e=3.110E-06  Homo sapiens
  1k6o-assembly1_C  TM=7.449E-01  e=3.339E-05  Homo sapiens
  1hbx-assembly1_A  TM=7.624E-01  e=7.867E-05  Homo sapiens

Foldseek 3Di:
DDPVVVVVVVVPPDDDDDPPPPDDDDDDPDDDPDPVVNVVCCVVVVVVVLVVQVVCCVVPVDWDKDWDADPVRDIDIDTPDPNVVVVVVCVVVCVVVVVPDDPPPPPPVVNVVVVVVVVVVVVVLVCVLVVHPCVPDDPVRVVVSVVVNVVVVVVVVVVVVVVVVVVVVVVVVVVVVVVVVVVVVVVVVVVVVVVVVVVVVVVVVVVVVVVVD

Solvent-accessible surface area (backbone atoms only — not comparable to full-atom values): 12799 Å² total; per-residue (Å²): 134,64,70,70,64,56,52,66,63,59,78,68,76,70,79,87,66,84,86,65,81,80,70,88,73,90,74,78,99,63,88,62,80,56,62,69,63,35,52,55,46,49,56,54,50,53,52,52,49,50,50,50,52,49,52,48,23,70,77,66,76,43,87,50,76,47,82,43,69,46,99,84,70,49,80,45,76,48,49,75,61,61,59,70,58,54,48,62,66,46,49,73,69,42,64,79,56,52,84,77,61,71,93,83,76,62,79,48,71,62,59,55,48,52,52,51,48,52,53,51,50,54,52,49,53,53,39,41,76,72,72,39,81,57,88,82,53,53,75,69,55,47,53,54,50,49,56,52,49,51,55,52,50,50,52,50,50,49,53,51,48,54,53,50,52,54,50,52,51,54,52,52,54,51,53,50,54,53,51,52,52,53,52,54,50,53,54,48,52,52,51,51,52,52,52,53,54,51,53,54,53,50,50,54,50,52,59,52,55,68,73,76,110

Sequence (213 aa):
MSARRAFLILYTRVEIEEYNPMVRSRIQIKKIENIAARQVTFSKRRRGLFKKAQELSTLCDAQIGLIVFSSTGKLHNFSTTRMSQIIQRYMPHTNNLDHQLDASLQPQPEDCAILCKEVAEKNRELRQMKGEGLEELGIEELAKLEKKIERSCARVRHMKGCKLAQHNKRLKEKMSEVAEVHTLENQSSSSSSKHSSYLQNYNAKLDT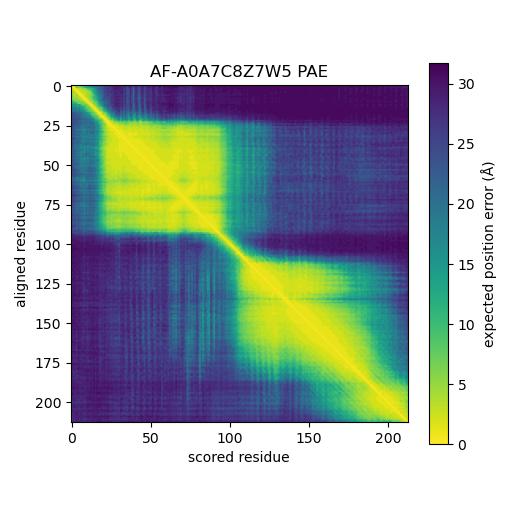SLKLA

InterPro domains:
  IPR002100 Transcription factor, MADS-box [PF00319] (31-78)
  IPR002100 Transcription factor, MADS-box [PR00404] (24-44)
  IPR002100 Transcription factor, MADS-box [PR00404] (44-59)
  IPR002100 Transcription factor, MADS-box [PR00404] (59-80)
  IPR002100 Transcription factor, MADS-box [PS00350] (24-78)
  IPR002100 Transcription factor, MADS-box [PS50066] (22-82)
  IPR002100 Transcription factor, MADS-box [SM00432] (22-81)
  IPR002487 Transcription factor, K-box [PF01486] (112-181)
  IPR002487 Transcription factor, K-box [PS51297] (105-201)
  IPR033896 MADS MEF2-like, N-terminal [cd00265] (24-96)
  IPR036879 Transcription factor, MADS-box superfamily [G3DSA:3.40.1810.10] (36-108)
  IPR036879 Transcription factor, MADS-box superfamily [SSF55455] (24-95)
  IPR050142 MADS-box/MEF2 Transcription Factor [PTHR48019] (24-188)

pLDDT: mean 83.77, std 17.77, range [40.66, 98.5]

Secondary structure (DSSP, 8-state):
--HHHHHHHHTT-S--------------SS---SHHHHHHHHHHHHHHHHHHHHHHHHHHT---EEEEE-TT--EEEEESS-HHHHHHHHHHHHTTTTTSS-TTSSPPHHHHHHHHHHHHHHHHHHHHHTT-SGGG--HHHHHHHHHHHHHHHHHHHHHHHHHHHHHHHHHHHHHHHHHHHHHHHHHHHHHHHHHHHHHHHHHHHHHHHHT--